Protein AF-A0A127T431-F1 (afdb_monomer_lite)

Radius of gyration: 21.96 Å; chains: 1; bounding box: 52×40×62 Å

Foldseek 3Di:
DDVVVVVVVVVVVVLVVVVVDDDPVCVVVNVVVVVVVVCVVPPPVFADWFWWWWQFPVRDIDTAIKTFQRADPNFGWIWGDDPRDIDTGQLVRTAKIWGADPVRDIWIWGDPDPRSQTWIFLDDDDPAWTKTARDSDPPDNDGDDWMWIRGPPDIDIPVVVPDDPSVVVVQVVCCVSVVHNPDPDD

pLDDT: mean 76.08, std 16.68, range [37.84, 97.88]

Structure (mmCIF, N/CA/C/O backbone):
data_AF-A0A127T431-F1
#
_entry.id   AF-A0A127T431-F1
#
loop_
_atom_site.group_PDB
_atom_site.id
_atom_site.type_symbol
_atom_site.label_atom_id
_atom_site.label_alt_id
_atom_site.label_comp_id
_atom_site.label_asym_id
_atom_site.label_entity_id
_atom_site.label_seq_id
_atom_site.pdbx_PDB_ins_code
_atom_site.Cartn_x
_atom_site.Cartn_y
_atom_site.Cartn_z
_atom_site.occupancy
_atom_site.B_iso_or_equiv
_atom_site.auth_seq_id
_atom_site.auth_comp_id
_atom_site.auth_asym_id
_atom_site.auth_atom_id
_atom_site.pdbx_PDB_model_num
ATOM 1 N N . MET A 1 1 ? 31.640 25.480 -26.692 1.00 51.97 1 MET A N 1
ATOM 2 C CA . MET A 1 1 ? 30.586 24.528 -27.113 1.00 51.97 1 MET A CA 1
ATOM 3 C C . MET A 1 1 ? 30.356 23.553 -25.96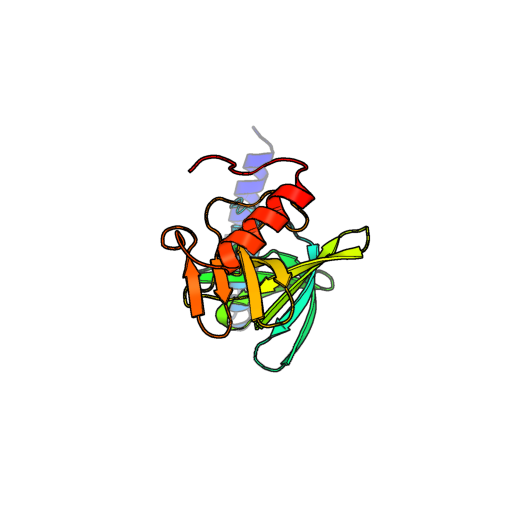9 1.00 51.97 1 MET A C 1
ATOM 5 O O . MET A 1 1 ? 31.325 23.028 -25.442 1.00 51.97 1 MET A O 1
ATOM 9 N N . ASN A 1 2 ? 29.125 23.424 -25.482 1.00 55.62 2 ASN A N 1
ATOM 10 C CA . ASN A 1 2 ? 28.842 22.792 -24.192 1.00 55.62 2 ASN A CA 1
ATOM 11 C C . ASN A 1 2 ? 28.824 21.253 -24.344 1.00 55.62 2 ASN A C 1
ATOM 13 O O . ASN A 1 2 ? 28.014 20.718 -25.100 1.00 55.62 2 ASN A O 1
ATOM 17 N N . LEU A 1 3 ? 29.752 20.558 -23.672 1.00 54.69 3 LEU A N 1
ATOM 18 C CA . LEU A 1 3 ? 30.087 19.134 -23.874 1.00 54.69 3 LEU A CA 1
ATOM 19 C C . LEU A 1 3 ? 28.869 18.197 -23.752 1.00 54.69 3 LEU A C 1
ATOM 21 O O . LEU A 1 3 ? 28.772 17.196 -24.458 1.00 54.69 3 LEU A O 1
ATOM 25 N N . LYS A 1 4 ? 27.884 18.582 -22.930 1.00 50.66 4 LYS A N 1
ATOM 26 C CA . LYS A 1 4 ? 26.610 17.863 -22.760 1.00 50.66 4 LYS A CA 1
ATOM 27 C C . LYS A 1 4 ? 25.765 17.818 -24.036 1.00 50.66 4 LYS A C 1
ATOM 29 O O . LYS A 1 4 ? 25.123 16.812 -24.317 1.00 50.66 4 LYS A O 1
ATOM 34 N N . TYR A 1 5 ? 25.779 18.891 -24.824 1.00 57.47 5 TYR A N 1
ATOM 35 C CA . TYR A 1 5 ? 25.044 18.940 -26.088 1.00 57.47 5 TYR A CA 1
ATOM 36 C C . TYR A 1 5 ? 25.742 18.100 -27.153 1.00 57.47 5 TYR A C 1
ATOM 38 O O . TYR A 1 5 ? 25.070 17.418 -27.918 1.00 57.47 5 TYR A O 1
ATOM 46 N N . LEU A 1 6 ? 27.079 18.075 -27.148 1.00 62.69 6 LEU A N 1
ATOM 47 C CA . LEU A 1 6 ? 27.862 17.243 -28.061 1.00 62.69 6 LEU A CA 1
ATOM 48 C C . LEU A 1 6 ? 27.553 15.752 -27.870 1.00 62.69 6 LEU A C 1
ATOM 50 O O . LEU A 1 6 ? 27.327 15.038 -28.842 1.00 62.69 6 LEU A O 1
ATOM 54 N N . PHE A 1 7 ? 27.468 15.310 -26.612 1.00 66.50 7 PHE A N 1
ATOM 55 C CA . PHE A 1 7 ? 27.129 13.928 -26.272 1.00 66.50 7 PHE A CA 1
ATOM 56 C C . PHE A 1 7 ? 25.693 13.562 -26.680 1.00 66.50 7 PHE A C 1
ATOM 58 O O . PHE A 1 7 ? 25.462 12.475 -27.201 1.00 66.50 7 PHE A O 1
ATOM 65 N N . LYS A 1 8 ? 24.740 14.494 -26.523 1.00 59.81 8 LYS A N 1
ATOM 66 C CA . LYS A 1 8 ? 23.332 14.303 -26.911 1.00 59.81 8 LYS A CA 1
ATOM 67 C C . LYS A 1 8 ? 23.151 14.113 -28.420 1.00 59.81 8 LYS A C 1
ATOM 69 O O . LYS A 1 8 ? 22.345 13.291 -28.841 1.00 59.81 8 LYS A O 1
ATOM 74 N N . TYR A 1 9 ? 23.885 14.866 -29.240 1.00 68.44 9 TYR A N 1
ATOM 75 C CA . TYR A 1 9 ? 23.818 14.703 -30.696 1.00 68.44 9 TYR A CA 1
ATOM 76 C C . TYR A 1 9 ? 24.603 13.480 -31.175 1.00 68.44 9 TYR A C 1
ATOM 78 O O . TYR A 1 9 ? 24.189 12.832 -32.132 1.00 68.44 9 TYR A O 1
ATOM 86 N N . PHE A 1 10 ? 25.687 13.123 -30.482 1.00 73.12 10 PHE A N 1
ATOM 87 C CA . PHE A 1 10 ? 26.449 11.911 -30.766 1.00 73.12 10 PHE A CA 1
ATOM 88 C C . PHE A 1 10 ? 25.639 10.637 -30.482 1.00 73.12 10 PHE A C 1
ATOM 90 O O . PHE A 1 10 ? 25.613 9.736 -31.318 1.00 73.12 10 PHE A O 1
ATOM 97 N N . SER A 1 11 ? 24.915 10.579 -29.358 1.00 66.31 11 SER A N 1
ATOM 98 C CA . SER A 1 11 ? 24.060 9.430 -29.035 1.00 66.31 11 SER A CA 1
ATOM 99 C C . SER A 1 11 ? 22.891 9.282 -30.011 1.00 66.31 11 SER A C 1
ATOM 101 O O . SER A 1 11 ? 22.583 8.166 -30.419 1.00 66.31 11 SER A O 1
ATOM 103 N N . LEU A 1 12 ? 22.295 10.398 -30.449 1.00 69.44 12 LEU A N 1
ATOM 104 C CA . LEU A 1 12 ? 21.230 10.405 -31.455 1.00 69.44 12 LEU A CA 1
ATOM 105 C C . LEU A 1 12 ? 21.729 9.936 -32.834 1.00 69.44 12 LEU A C 1
ATOM 107 O O . LEU A 1 12 ? 21.032 9.212 -33.536 1.00 69.44 12 LEU A O 1
ATOM 111 N N . LEU A 1 13 ? 22.943 10.328 -33.230 1.00 71.81 13 LEU A N 1
ATOM 112 C CA . LEU A 1 13 ? 23.536 9.883 -34.492 1.00 71.81 13 LEU A CA 1
ATOM 113 C C . LEU A 1 13 ? 23.843 8.376 -34.458 1.00 71.81 13 LEU A C 1
ATOM 115 O O . LEU A 1 13 ? 23.594 7.667 -35.432 1.00 71.81 13 LEU A O 1
ATOM 119 N N . LEU A 1 14 ? 24.336 7.877 -33.320 1.00 71.44 14 LEU A N 1
ATOM 120 C CA . LEU A 1 14 ? 24.672 6.466 -33.138 1.00 71.44 14 LEU A CA 1
ATOM 121 C C . LEU A 1 14 ? 23.426 5.563 -33.175 1.00 71.44 14 LEU A C 1
ATOM 123 O O . LEU A 1 14 ? 23.467 4.499 -33.790 1.00 71.44 14 LEU A O 1
ATOM 127 N N . THR A 1 15 ? 22.301 5.993 -32.589 1.00 62.66 15 THR A N 1
ATOM 128 C CA . THR A 1 15 ? 21.037 5.233 -32.629 1.00 62.66 15 THR A CA 1
ATOM 129 C C . THR A 1 15 ? 20.435 5.169 -34.029 1.00 62.66 15 THR A C 1
ATOM 131 O O . THR A 1 15 ? 19.934 4.118 -34.429 1.00 62.66 15 THR A O 1
ATOM 134 N N . ILE A 1 16 ? 20.546 6.247 -34.812 1.00 65.81 16 ILE A N 1
ATOM 135 C CA . ILE A 1 16 ? 20.119 6.260 -36.218 1.00 65.81 16 ILE A CA 1
ATOM 136 C C . ILE A 1 16 ? 20.949 5.256 -37.030 1.00 65.81 16 ILE A C 1
ATOM 138 O O . ILE A 1 16 ? 20.378 4.447 -37.757 1.00 65.81 16 ILE A O 1
ATOM 142 N N . ILE A 1 17 ? 22.274 5.239 -36.860 1.00 65.06 17 ILE A N 1
ATOM 143 C CA . ILE A 1 17 ? 23.164 4.312 -37.580 1.00 65.06 17 ILE A CA 1
ATOM 144 C C . ILE A 1 17 ? 22.869 2.850 -37.209 1.00 65.06 17 ILE A C 1
ATOM 146 O O . ILE A 1 17 ? 22.808 1.992 -38.090 1.00 65.06 17 ILE A O 1
ATOM 150 N N . LEU A 1 18 ? 22.630 2.561 -35.926 1.00 56.03 18 LEU A N 1
ATOM 151 C CA . LEU A 1 18 ? 22.293 1.212 -35.458 1.00 56.03 18 LEU A CA 1
ATOM 152 C C . LEU A 1 18 ? 20.931 0.731 -35.984 1.00 56.03 18 LEU A C 1
ATOM 154 O O . LEU A 1 18 ? 20.776 -0.448 -36.292 1.00 56.03 18 LEU A O 1
ATOM 158 N N . SER A 1 19 ? 19.961 1.634 -36.158 1.00 56.69 19 SER A N 1
ATOM 159 C CA . SER A 1 19 ? 18.610 1.285 -36.620 1.00 56.69 19 SER A CA 1
ATOM 160 C C . SER A 1 19 ? 18.533 0.825 -38.085 1.00 56.69 19 SER A C 1
ATOM 162 O O . SER A 1 19 ? 17.590 0.130 -38.459 1.00 56.69 19 SER A O 1
ATOM 164 N N . ILE A 1 20 ? 19.531 1.169 -38.908 1.00 56.75 20 ILE A N 1
ATOM 165 C CA . ILE A 1 20 ? 19.535 0.889 -40.354 1.00 56.75 20 ILE A CA 1
ATOM 166 C C . ILE A 1 20 ? 19.967 -0.564 -40.662 1.00 56.75 20 ILE A C 1
ATOM 168 O O . ILE A 1 20 ? 19.711 -1.050 -41.759 1.00 56.75 20 ILE A O 1
ATOM 172 N N . ASN A 1 21 ? 20.553 -1.298 -39.704 1.00 53.81 21 ASN A N 1
ATOM 173 C CA . ASN A 1 21 ? 21.241 -2.576 -39.966 1.00 53.81 21 ASN A CA 1
ATOM 174 C C . ASN A 1 21 ? 20.688 -3.820 -39.237 1.00 53.81 21 ASN A C 1
ATOM 176 O O . ASN A 1 21 ? 21.405 -4.810 -39.093 1.00 53.81 21 ASN A O 1
ATOM 180 N N . LEU A 1 22 ? 19.439 -3.820 -38.758 1.00 46.22 22 LEU A N 1
ATOM 181 C CA . LEU A 1 22 ? 18.979 -4.868 -37.835 1.00 46.22 22 LEU A CA 1
ATOM 182 C C . LEU A 1 22 ? 17.735 -5.643 -38.310 1.00 46.22 22 LEU A C 1
ATOM 184 O O . LEU A 1 22 ? 16.671 -5.081 -38.571 1.00 46.22 22 LEU A O 1
ATOM 188 N N . ASN A 1 23 ? 17.896 -6.972 -38.372 1.00 54.09 23 ASN A N 1
ATOM 189 C CA . ASN A 1 23 ? 16.839 -7.970 -38.559 1.00 54.09 23 ASN A CA 1
ATOM 190 C C . ASN A 1 23 ? 15.778 -7.906 -37.444 1.00 54.09 23 ASN A C 1
ATOM 192 O O . ASN A 1 23 ? 16.040 -7.430 -36.342 1.00 54.09 23 ASN A O 1
ATOM 196 N N . ALA A 1 24 ? 14.586 -8.440 -37.730 1.00 48.59 24 ALA A N 1
ATOM 197 C CA . ALA A 1 24 ? 13.379 -8.322 -36.904 1.00 48.59 24 ALA A CA 1
ATOM 198 C C . ALA A 1 24 ? 13.544 -8.707 -35.418 1.00 48.59 24 ALA A C 1
ATOM 200 O O . ALA A 1 24 ? 12.911 -8.079 -34.580 1.00 48.59 24 ALA A O 1
ATOM 201 N N . GLN A 1 25 ? 14.423 -9.656 -35.079 1.00 48.41 25 GLN A N 1
ATOM 202 C CA . GLN A 1 25 ? 14.696 -10.055 -33.688 1.00 48.41 25 GLN A CA 1
ATOM 203 C C . GLN A 1 25 ? 15.363 -8.949 -32.849 1.00 48.41 25 GLN A C 1
ATOM 205 O O . GLN A 1 25 ? 15.113 -8.847 -31.658 1.00 48.41 25 GLN A O 1
ATOM 210 N N . ASN A 1 26 ? 16.145 -8.070 -33.479 1.00 51.69 26 ASN A N 1
ATOM 211 C CA . ASN A 1 26 ? 16.834 -6.965 -32.807 1.00 51.69 26 ASN A CA 1
ATOM 212 C C . ASN A 1 26 ? 15.959 -5.704 -32.679 1.00 51.69 26 ASN A C 1
ATOM 214 O O . ASN A 1 26 ? 16.391 -4.715 -32.088 1.00 51.69 26 ASN A O 1
ATOM 218 N N . LYS A 1 27 ? 14.739 -5.698 -33.242 1.00 49.69 27 LYS A N 1
ATOM 219 C CA . LYS A 1 27 ? 13.813 -4.561 -33.111 1.00 49.69 27 LYS A CA 1
ATOM 220 C C . LYS A 1 27 ? 13.202 -4.483 -31.716 1.00 49.69 27 LYS A C 1
ATOM 222 O O . LYS A 1 27 ? 13.069 -3.375 -31.208 1.00 49.69 27 LYS A O 1
ATOM 227 N N . ASP A 1 28 ? 12.889 -5.617 -31.095 1.00 47.47 28 ASP A N 1
ATOM 228 C CA . ASP A 1 28 ? 12.301 -5.650 -29.751 1.00 47.47 28 ASP A CA 1
ATOM 229 C C . ASP A 1 28 ? 13.314 -5.192 -28.690 1.00 47.47 28 ASP A C 1
ATOM 231 O O . ASP A 1 28 ? 12.985 -4.380 -27.823 1.00 47.47 28 ASP A O 1
ATOM 235 N N . ASP A 1 29 ? 14.581 -5.589 -28.837 1.00 50.66 29 ASP A N 1
ATOM 236 C CA . ASP A 1 29 ? 15.676 -5.125 -27.978 1.00 50.66 29 ASP A CA 1
ATOM 237 C C . ASP A 1 29 ? 15.967 -3.630 -28.172 1.00 50.66 29 ASP A C 1
ATOM 239 O O . ASP A 1 29 ? 16.200 -2.909 -27.202 1.00 50.66 29 ASP A O 1
ATOM 243 N N . LEU A 1 30 ? 15.877 -3.120 -29.408 1.00 50.12 30 LEU A N 1
ATOM 244 C CA . LEU A 1 30 ? 16.033 -1.692 -29.703 1.00 50.12 30 LEU A CA 1
ATOM 245 C C . LEU A 1 30 ? 14.857 -0.860 -29.163 1.00 50.12 30 LEU A C 1
ATOM 247 O O . LEU A 1 30 ? 15.054 0.263 -28.701 1.00 50.12 30 LEU A O 1
ATOM 251 N N . ILE A 1 31 ? 13.634 -1.398 -29.202 1.00 55.94 31 ILE A N 1
ATOM 252 C CA . ILE A 1 31 ? 12.440 -0.772 -28.619 1.00 55.94 31 ILE A CA 1
ATOM 253 C C . ILE A 1 31 ? 12.551 -0.746 -27.093 1.00 55.94 31 ILE A C 1
ATOM 255 O O . ILE A 1 31 ? 12.266 0.290 -26.490 1.00 55.94 31 ILE A O 1
ATOM 259 N N . ASN A 1 32 ? 13.029 -1.822 -26.467 1.00 52.56 32 ASN A N 1
ATOM 260 C CA . ASN A 1 32 ? 13.291 -1.862 -25.028 1.00 52.56 32 ASN A CA 1
ATOM 261 C C . ASN A 1 32 ? 14.400 -0.885 -24.624 1.00 52.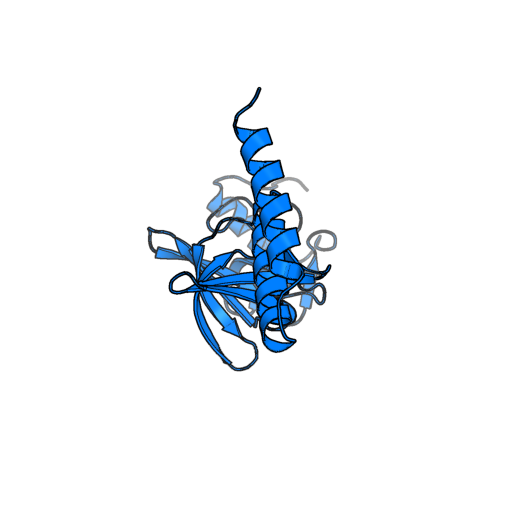56 32 ASN A C 1
ATOM 263 O O . ASN A 1 32 ? 14.208 -0.098 -23.697 1.00 52.56 32 ASN A O 1
ATOM 267 N N . LEU A 1 33 ? 15.516 -0.849 -25.356 1.00 49.09 33 LEU A N 1
ATOM 268 C CA . LEU A 1 33 ? 16.624 0.069 -25.093 1.00 49.09 33 LEU A CA 1
ATOM 269 C C . LEU A 1 33 ? 16.205 1.532 -25.282 1.00 49.09 33 LEU A C 1
ATOM 271 O O . LEU A 1 33 ? 16.500 2.370 -24.432 1.00 49.09 33 LEU A O 1
ATOM 275 N N . ASN A 1 34 ? 15.455 1.840 -26.346 1.00 50.81 34 ASN A N 1
ATOM 276 C CA . ASN A 1 34 ? 14.885 3.169 -26.546 1.00 50.81 34 ASN A CA 1
ATOM 277 C C . ASN A 1 34 ? 13.882 3.504 -25.443 1.00 50.81 34 ASN A C 1
ATOM 279 O O . ASN A 1 34 ? 13.889 4.625 -24.956 1.00 50.81 34 ASN A O 1
ATOM 283 N N . THR A 1 35 ? 13.067 2.560 -24.977 1.00 55.16 35 THR A N 1
ATOM 284 C CA . THR A 1 35 ? 12.136 2.797 -23.863 1.00 55.16 35 THR A CA 1
ATOM 285 C C . THR A 1 35 ? 12.890 3.117 -22.570 1.00 55.16 35 THR A C 1
ATOM 287 O O . THR A 1 35 ? 12.523 4.062 -21.877 1.00 55.16 35 THR A O 1
ATOM 290 N N . ILE A 1 36 ? 13.979 2.401 -22.273 1.00 56.56 36 ILE A N 1
ATOM 291 C CA . ILE A 1 36 ? 14.847 2.654 -21.112 1.00 56.56 36 ILE A CA 1
ATOM 292 C C . ILE A 1 36 ? 15.531 4.025 -21.234 1.00 56.56 36 ILE A C 1
ATOM 294 O O . ILE A 1 36 ? 15.424 4.841 -20.323 1.00 56.56 36 ILE A O 1
ATOM 298 N N . LEU A 1 37 ? 16.140 4.334 -22.384 1.00 50.34 37 LEU A N 1
ATOM 299 C CA . LEU A 1 37 ? 16.796 5.624 -22.646 1.00 50.34 37 LEU A CA 1
ATOM 300 C C . LEU A 1 37 ? 15.814 6.801 -22.603 1.00 50.34 37 LEU A C 1
ATOM 302 O O . LEU A 1 37 ? 16.132 7.855 -22.060 1.00 50.34 37 LEU A O 1
ATOM 306 N N . THR A 1 38 ? 14.604 6.634 -23.136 1.00 51.66 38 THR A N 1
ATOM 307 C CA . THR A 1 38 ? 13.578 7.688 -23.111 1.00 51.66 38 THR A CA 1
ATOM 308 C C . THR A 1 38 ? 13.004 7.872 -21.701 1.00 51.66 38 THR A C 1
ATOM 310 O O . THR A 1 38 ? 12.654 8.993 -21.340 1.00 51.66 38 THR A O 1
ATOM 313 N N . ASN A 1 39 ? 12.960 6.813 -20.882 1.00 51.44 39 ASN A N 1
ATOM 314 C CA . ASN A 1 39 ? 12.593 6.886 -19.462 1.00 51.44 39 ASN A CA 1
ATOM 315 C C . ASN A 1 39 ? 13.698 7.516 -18.590 1.00 51.44 39 ASN A C 1
ATOM 317 O O . ASN A 1 39 ? 13.373 8.132 -17.585 1.00 51.44 39 ASN A O 1
ATOM 321 N N . GLU A 1 40 ? 14.977 7.382 -18.955 1.00 49.94 40 GLU A N 1
ATOM 322 C CA . GLU A 1 40 ? 16.101 8.048 -18.269 1.00 49.94 40 GLU A CA 1
ATOM 323 C C . GLU A 1 40 ? 16.219 9.536 -18.647 1.00 49.94 40 GLU A C 1
ATOM 325 O O . GLU A 1 40 ? 16.575 10.374 -17.822 1.00 49.94 40 GLU A O 1
ATOM 330 N N . ILE A 1 41 ? 15.914 9.887 -19.903 1.00 46.38 41 ILE A N 1
ATOM 331 C CA . ILE A 1 41 ? 16.019 11.265 -20.417 1.00 46.38 41 ILE A CA 1
ATOM 332 C C . ILE A 1 41 ? 14.806 12.120 -20.013 1.00 46.38 41 ILE A C 1
ATOM 334 O O . ILE A 1 41 ? 14.941 13.329 -19.803 1.00 46.38 41 ILE A O 1
ATOM 338 N N . ASN A 1 42 ? 13.626 11.512 -19.881 1.00 42.00 42 ASN A N 1
ATOM 339 C CA . ASN A 1 42 ? 12.458 12.161 -19.301 1.00 42.00 42 ASN A CA 1
ATOM 340 C C . ASN A 1 42 ? 12.477 11.901 -17.797 1.00 42.00 42 ASN A C 1
ATOM 342 O O . ASN A 1 42 ? 12.141 10.799 -17.392 1.00 42.00 42 ASN A O 1
ATOM 346 N N . ASN A 1 43 ? 12.840 12.896 -16.982 1.00 42.56 43 ASN A N 1
ATOM 347 C CA . ASN A 1 43 ? 12.735 12.881 -15.515 1.00 42.56 43 ASN A CA 1
ATOM 348 C C . ASN A 1 43 ? 11.297 12.572 -15.023 1.00 42.56 43 ASN A C 1
ATOM 350 O O . ASN A 1 43 ? 10.629 13.425 -14.439 1.00 42.56 43 ASN A O 1
ATOM 354 N N . ASN A 1 44 ? 10.809 11.350 -15.212 1.00 46.97 44 ASN A N 1
ATOM 355 C CA . ASN A 1 44 ? 9.767 10.775 -14.392 1.00 46.97 44 ASN A CA 1
ATOM 356 C C . ASN A 1 44 ? 10.472 10.430 -13.093 1.00 46.97 44 ASN A C 1
ATOM 358 O O . ASN A 1 44 ? 11.071 9.365 -12.969 1.00 46.97 44 ASN A O 1
ATOM 362 N N . SER A 1 45 ? 10.475 11.377 -12.155 1.00 59.75 45 SER A N 1
ATOM 363 C CA . SER A 1 45 ? 10.862 11.082 -10.783 1.00 59.75 45 SER A CA 1
ATOM 364 C C . SER A 1 45 ? 9.922 9.985 -10.307 1.00 59.75 45 SER A C 1
ATOM 366 O O . SER A 1 45 ? 8.784 10.266 -9.929 1.00 59.75 45 SER A O 1
ATOM 368 N N . TYR A 1 46 ? 10.369 8.735 -10.388 1.00 69.50 46 TYR A N 1
ATOM 369 C CA . TYR A 1 46 ? 9.663 7.634 -9.766 1.00 69.50 46 TYR A CA 1
ATOM 370 C C . TYR A 1 46 ? 9.452 7.979 -8.299 1.00 69.50 46 TYR A C 1
ATOM 372 O O . TYR A 1 46 ? 10.246 8.705 -7.685 1.00 69.50 46 TYR A O 1
ATOM 380 N N . ASN A 1 47 ? 8.378 7.447 -7.730 1.00 82.94 47 ASN A N 1
ATOM 381 C CA . ASN A 1 47 ? 8.270 7.455 -6.282 1.00 82.94 47 ASN A CA 1
ATOM 382 C C . ASN A 1 47 ? 9.479 6.709 -5.695 1.00 82.94 47 ASN A C 1
ATOM 384 O O . ASN A 1 47 ? 10.055 5.833 -6.350 1.00 82.94 47 ASN A O 1
ATOM 388 N N . SER A 1 48 ? 9.880 7.065 -4.478 1.00 89.25 48 SER A N 1
ATOM 389 C CA . SER A 1 48 ? 11.027 6.437 -3.821 1.00 89.25 48 SER A CA 1
ATOM 390 C C . SER A 1 48 ? 10.888 4.912 -3.774 1.00 89.25 48 SER A C 1
ATOM 392 O O . SER A 1 48 ? 9.785 4.385 -3.610 1.00 89.25 48 SER A O 1
ATOM 394 N N . PHE A 1 49 ? 12.017 4.224 -3.925 1.00 91.31 49 PHE A N 1
ATOM 395 C CA . PHE A 1 49 ? 12.104 2.777 -3.769 1.00 91.31 49 PHE A CA 1
ATOM 396 C C . PHE A 1 49 ? 12.325 2.411 -2.305 1.00 91.31 49 PHE A C 1
ATOM 398 O O . PHE A 1 49 ? 13.035 3.114 -1.585 1.00 91.31 49 PHE A O 1
ATOM 405 N N . PHE A 1 50 ? 11.725 1.300 -1.891 1.00 93.31 50 PHE A N 1
ATOM 406 C CA . PHE A 1 50 ? 11.884 0.717 -0.565 1.00 93.31 50 PHE A CA 1
ATOM 407 C C . PHE A 1 50 ? 11.977 -0.798 -0.684 1.00 93.31 50 PHE A C 1
ATOM 409 O O . PHE A 1 50 ? 11.279 -1.389 -1.507 1.00 93.31 50 PHE A O 1
ATOM 416 N N . GLU A 1 51 ? 12.794 -1.428 0.154 1.00 95.12 51 GLU A N 1
ATOM 417 C CA . GLU A 1 51 ? 12.782 -2.884 0.296 1.00 95.12 51 GLU A CA 1
ATOM 418 C C . GLU A 1 51 ? 11.389 -3.367 0.703 1.00 95.12 51 GLU A C 1
ATOM 420 O O . GLU A 1 51 ? 10.687 -2.702 1.468 1.00 95.12 51 GLU A O 1
ATOM 425 N N . GLY A 1 52 ? 10.953 -4.515 0.194 1.00 96.38 52 GLY A N 1
ATOM 426 C CA . GLY A 1 52 ? 9.594 -4.960 0.452 1.00 96.38 52 GLY A CA 1
ATOM 427 C C . GLY A 1 52 ? 9.184 -6.267 -0.203 1.00 96.38 52 GLY A C 1
ATOM 428 O O . GLY A 1 52 ? 9.972 -6.978 -0.830 1.00 96.38 52 GLY A O 1
ATOM 429 N N . THR A 1 53 ? 7.897 -6.576 -0.050 1.00 97.44 53 THR A N 1
ATOM 430 C CA . THR A 1 53 ? 7.236 -7.697 -0.719 1.00 97.44 53 THR A CA 1
ATOM 431 C C . THR A 1 53 ? 5.975 -7.260 -1.458 1.00 97.44 53 THR A C 1
ATOM 433 O O . THR A 1 53 ? 5.198 -6.437 -0.972 1.00 97.44 53 THR A O 1
ATOM 436 N N . ILE A 1 54 ? 5.730 -7.853 -2.627 1.00 97.88 54 ILE A N 1
ATOM 437 C CA . ILE A 1 54 ? 4.473 -7.747 -3.378 1.00 97.88 54 ILE A CA 1
ATOM 438 C C . ILE A 1 54 ? 3.791 -9.110 -3.341 1.00 97.88 54 ILE A C 1
ATOM 440 O O . ILE A 1 54 ? 4.312 -10.085 -3.869 1.00 97.88 54 ILE A O 1
ATOM 444 N N . THR A 1 55 ? 2.599 -9.179 -2.752 1.00 97.81 55 THR A N 1
ATOM 445 C CA . THR A 1 55 ? 1.699 -10.330 -2.884 1.00 97.81 55 THR A CA 1
ATOM 446 C C . THR A 1 55 ? 0.767 -10.089 -4.066 1.00 97.81 55 THR A C 1
ATOM 448 O O . THR A 1 55 ? -0.063 -9.176 -4.036 1.00 97.81 55 THR A O 1
ATOM 451 N N . LEU A 1 56 ? 0.875 -10.908 -5.105 1.00 96.69 56 LEU A N 1
ATOM 452 C CA . LEU A 1 56 ? 0.003 -10.868 -6.276 1.00 96.69 56 LEU A CA 1
ATOM 453 C C . LEU A 1 56 ? -1.342 -11.551 -5.990 1.00 96.69 56 LEU A C 1
ATOM 455 O O . LEU A 1 56 ? -1.463 -12.400 -5.105 1.00 96.69 56 LEU A O 1
ATOM 459 N N . LYS A 1 57 ? -2.382 -11.202 -6.757 1.00 94.94 57 LYS A N 1
ATOM 460 C CA . LYS A 1 57 ? -3.725 -11.802 -6.613 1.00 94.94 57 LYS A CA 1
ATOM 461 C C . LYS A 1 57 ? -3.753 -13.309 -6.887 1.00 94.94 57 LYS A C 1
ATOM 463 O O . LYS A 1 57 ? -4.616 -13.994 -6.351 1.00 94.94 57 LYS A O 1
ATOM 468 N N . ASN A 1 58 ? -2.800 -13.822 -7.664 1.00 94.50 58 ASN A N 1
ATOM 469 C CA . ASN A 1 58 ? -2.629 -15.257 -7.908 1.00 94.50 58 ASN A CA 1
ATOM 470 C C . ASN A 1 58 ? -1.896 -15.999 -6.767 1.00 94.50 58 ASN A C 1
ATOM 472 O O . ASN A 1 58 ? -1.696 -17.202 -6.872 1.00 94.50 58 ASN A O 1
ATOM 476 N N . GLY A 1 59 ? -1.488 -15.302 -5.700 1.00 95.31 59 GLY A N 1
ATO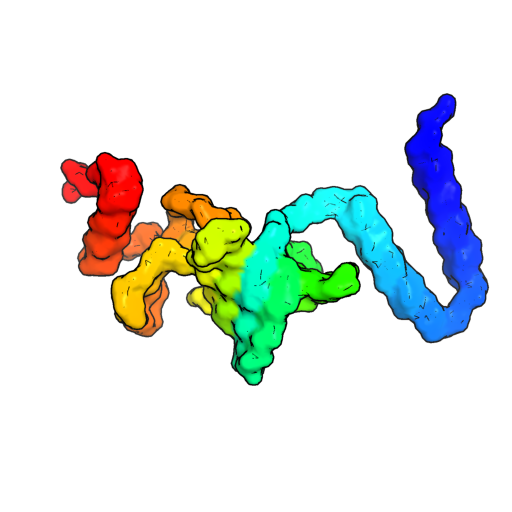M 477 C CA . GLY A 1 59 ? -0.792 -15.880 -4.548 1.00 95.31 59 GLY A CA 1
ATOM 478 C C . GLY A 1 59 ? 0.736 -15.819 -4.613 1.00 95.31 59 GLY A C 1
ATOM 479 O O . GLY A 1 59 ? 1.375 -16.046 -3.590 1.00 95.31 59 GLY A O 1
ATOM 480 N N . ASN A 1 60 ? 1.330 -15.460 -5.756 1.00 97.12 60 ASN A N 1
ATOM 481 C CA . ASN A 1 60 ? 2.782 -15.318 -5.870 1.00 97.12 60 ASN A CA 1
ATOM 482 C C . ASN A 1 60 ? 3.291 -14.157 -5.008 1.00 97.12 60 ASN A C 1
ATOM 484 O O . ASN A 1 60 ? 2.643 -13.111 -4.910 1.00 97.12 60 ASN A O 1
ATOM 488 N N . ILE A 1 61 ? 4.480 -14.329 -4.431 1.00 97.50 61 ILE A N 1
ATOM 489 C CA . ILE A 1 61 ? 5.149 -13.313 -3.619 1.00 97.50 61 ILE A CA 1
ATOM 490 C C . ILE A 1 61 ? 6.465 -12.942 -4.297 1.00 97.50 61 ILE A C 1
ATOM 492 O O . ILE A 1 61 ? 7.271 -13.817 -4.606 1.00 97.50 61 ILE A O 1
ATOM 496 N N . LEU A 1 62 ? 6.663 -11.648 -4.530 1.00 96.88 62 LEU A N 1
ATOM 497 C CA . LEU A 1 62 ? 7.903 -11.074 -5.047 1.00 96.88 62 LEU A CA 1
ATOM 498 C C . LEU A 1 62 ? 8.586 -10.293 -3.924 1.00 96.88 62 LEU A C 1
ATOM 500 O O . LEU A 1 62 ? 7.898 -9.584 -3.192 1.00 96.88 62 LEU A O 1
ATOM 504 N N . THR A 1 63 ? 9.909 -10.393 -3.813 1.00 96.75 63 THR A N 1
ATOM 505 C CA . THR A 1 63 ? 10.708 -9.723 -2.771 1.00 96.75 63 THR A CA 1
ATOM 506 C C . THR A 1 63 ? 11.822 -8.910 -3.420 1.00 96.75 63 THR A C 1
ATOM 508 O O . THR A 1 63 ? 12.512 -9.431 -4.299 1.00 96.75 63 THR A O 1
ATOM 511 N N . GLY A 1 64 ? 11.982 -7.645 -3.030 1.00 95.50 64 GLY A N 1
ATOM 512 C CA . GLY A 1 64 ? 12.997 -6.736 -3.576 1.00 95.50 64 GLY A CA 1
ATOM 513 C C . GLY A 1 64 ? 12.638 -5.263 -3.382 1.00 95.50 64 GLY A C 1
ATOM 514 O O . GLY A 1 64 ? 11.763 -4.933 -2.580 1.00 95.50 64 GLY A O 1
ATOM 515 N N . GLU A 1 65 ? 13.271 -4.385 -4.159 1.00 95.44 65 GLU A N 1
ATOM 516 C CA . GLU A 1 65 ? 13.030 -2.942 -4.114 1.00 95.44 65 GLU A CA 1
ATOM 517 C C . GLU A 1 65 ? 11.733 -2.588 -4.859 1.00 95.44 65 GLU A C 1
ATOM 519 O O . GLU A 1 65 ? 11.520 -2.983 -6.007 1.00 95.44 65 GLU A O 1
ATOM 524 N N . ILE A 1 66 ? 10.850 -1.824 -4.219 1.00 95.81 66 ILE A N 1
ATOM 525 C CA . ILE A 1 66 ? 9.511 -1.517 -4.721 1.00 95.81 66 ILE A CA 1
ATOM 526 C C . ILE A 1 66 ? 9.267 -0.011 -4.683 1.00 95.81 66 ILE A C 1
ATOM 528 O O . ILE A 1 66 ? 9.471 0.644 -3.663 1.00 95.81 66 ILE A O 1
ATOM 532 N N . SER A 1 67 ? 8.741 0.521 -5.782 1.00 93.62 67 SER A N 1
ATOM 533 C CA . SER A 1 67 ? 8.179 1.867 -5.876 1.00 93.62 67 SER A CA 1
ATOM 534 C C . SER A 1 67 ? 6.708 1.771 -6.280 1.00 93.62 67 SER A C 1
ATOM 536 O O . SER A 1 67 ? 6.371 1.119 -7.267 1.00 93.62 67 SER A O 1
ATOM 538 N N . LEU A 1 68 ? 5.804 2.385 -5.516 1.00 93.75 68 LEU A N 1
ATOM 539 C CA . LEU A 1 68 ? 4.353 2.233 -5.695 1.00 93.75 68 LEU A CA 1
ATOM 540 C C . LEU A 1 68 ? 3.719 3.415 -6.433 1.00 93.75 68 LEU A C 1
ATOM 542 O O . LEU A 1 68 ? 4.252 4.520 -6.420 1.00 93.75 68 LEU A O 1
ATOM 546 N N . ASN A 1 69 ? 2.529 3.196 -7.002 1.00 90.38 69 ASN A N 1
ATOM 547 C CA . ASN A 1 69 ? 1.659 4.233 -7.580 1.00 90.38 69 ASN A CA 1
ATOM 548 C C . ASN A 1 69 ? 2.326 5.102 -8.661 1.00 90.38 69 ASN A C 1
ATOM 550 O O . ASN A 1 69 ? 2.068 6.303 -8.757 1.00 90.38 69 ASN A O 1
ATOM 554 N N . ASN A 1 70 ? 3.171 4.496 -9.490 1.00 90.00 70 ASN A N 1
ATOM 555 C CA . ASN A 1 70 ? 3.738 5.140 -10.668 1.00 90.00 70 ASN A CA 1
ATOM 556 C C . ASN A 1 70 ? 2.745 5.056 -11.830 1.00 90.00 70 ASN A C 1
ATOM 558 O O . ASN A 1 70 ? 2.100 4.025 -12.026 1.00 90.00 70 ASN A O 1
ATOM 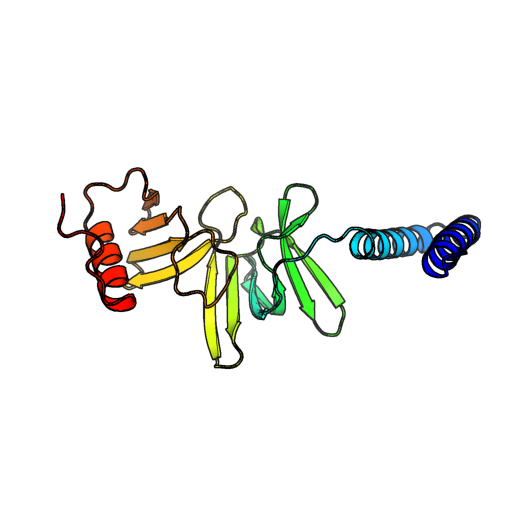562 N N . ILE A 1 71 ? 2.640 6.120 -12.624 1.00 84.62 71 ILE A N 1
ATOM 563 C CA . ILE A 1 71 ? 1.768 6.134 -13.802 1.00 84.62 71 ILE A CA 1
ATOM 564 C C . ILE A 1 71 ? 2.554 5.601 -15.000 1.00 84.62 71 ILE A C 1
ATOM 566 O O . ILE A 1 71 ? 3.574 6.172 -15.389 1.00 84.62 71 ILE A O 1
ATOM 570 N N . LYS A 1 72 ? 2.061 4.524 -15.615 1.00 79.38 72 LYS A N 1
ATOM 571 C CA . LYS A 1 72 ? 2.582 3.972 -16.869 1.00 79.38 72 LYS A CA 1
ATOM 572 C C . LYS A 1 72 ? 1.412 3.704 -17.805 1.00 79.38 72 LYS A C 1
ATOM 574 O O . LYS A 1 72 ? 0.468 3.031 -17.424 1.00 79.38 72 LYS A O 1
ATOM 579 N N . ASN A 1 73 ? 1.466 4.234 -19.029 1.00 76.75 73 ASN A N 1
ATOM 580 C CA . ASN A 1 73 ? 0.409 4.061 -20.037 1.00 76.75 73 ASN A CA 1
ATOM 581 C C . ASN A 1 73 ? -1.005 4.395 -19.513 1.00 76.75 73 ASN A C 1
ATOM 583 O O . ASN A 1 73 ? -1.951 3.684 -19.816 1.00 76.75 73 ASN A O 1
ATOM 587 N N . GLN A 1 74 ? -1.135 5.477 -18.735 1.00 78.31 74 GLN A N 1
ATOM 588 C CA . GLN A 1 74 ? -2.392 5.916 -18.099 1.00 78.31 74 GLN A CA 1
ATOM 589 C C . GLN A 1 74 ? -2.926 4.996 -16.982 1.00 78.31 74 GLN A C 1
ATOM 591 O O . GLN A 1 74 ? -3.980 5.285 -16.424 1.00 78.31 74 GLN A O 1
ATOM 596 N N . GLU A 1 75 ? -2.182 3.962 -16.587 1.00 85.19 75 GLU A N 1
ATOM 597 C CA . GLU A 1 75 ? -2.533 3.058 -15.489 1.00 85.19 75 GLU A CA 1
ATOM 598 C C . GLU A 1 75 ? -1.566 3.207 -14.306 1.00 85.19 75 GLU A C 1
ATOM 600 O O . GLU A 1 75 ? -0.384 3.533 -14.469 1.00 85.19 75 GLU A O 1
ATOM 605 N N . TYR A 1 76 ? -2.063 2.951 -13.093 1.00 91.81 76 TYR A N 1
ATOM 606 C CA . TYR A 1 76 ? -1.226 2.897 -11.898 1.00 91.81 76 TYR A CA 1
ATOM 607 C C . TYR A 1 76 ? -0.500 1.550 -11.796 1.00 91.81 76 TYR A C 1
ATOM 609 O O . TYR A 1 76 ? -1.078 0.473 -11.960 1.00 91.81 76 TYR A O 1
ATOM 617 N N . SER A 1 77 ? 0.790 1.618 -11.484 1.00 93.38 77 SER A N 1
ATOM 618 C CA . SER A 1 77 ? 1.683 0.466 -11.422 1.00 93.38 77 SER A CA 1
ATOM 619 C C . SER A 1 77 ? 2.693 0.576 -10.282 1.00 93.38 77 SER A C 1
ATOM 621 O O . SER A 1 77 ? 3.122 1.669 -9.894 1.00 93.38 77 SER A O 1
ATOM 623 N N . ALA A 1 78 ? 3.103 -0.579 -9.772 1.00 94.50 78 ALA A N 1
ATOM 624 C CA . ALA A 1 78 ? 4.314 -0.714 -8.990 1.00 94.50 78 ALA A CA 1
ATOM 625 C C . ALA A 1 78 ? 5.499 -0.953 -9.930 1.00 94.50 78 ALA A C 1
ATOM 627 O O . ALA A 1 78 ? 5.373 -1.635 -10.947 1.00 94.50 78 ALA A O 1
ATOM 628 N N . ILE A 1 79 ? 6.657 -0.419 -9.568 1.00 94.56 79 ILE A N 1
ATOM 629 C CA . ILE A 1 79 ? 7.938 -0.789 -10.156 1.00 94.56 79 ILE A CA 1
ATOM 630 C C . ILE A 1 79 ? 8.617 -1.704 -9.150 1.00 94.56 79 ILE A C 1
ATOM 632 O O . ILE A 1 79 ? 8.858 -1.301 -8.015 1.00 94.56 79 ILE A O 1
ATOM 636 N N . TYR A 1 80 ? 8.880 -2.932 -9.568 1.00 95.44 80 TYR A N 1
ATOM 637 C CA . TYR A 1 80 ? 9.602 -3.941 -8.809 1.00 95.44 80 TYR A CA 1
ATOM 638 C C . TYR A 1 80 ? 11.011 -4.073 -9.372 1.00 95.44 80 TYR A C 1
ATOM 640 O O . TYR A 1 80 ? 11.161 -4.159 -10.589 1.00 95.44 80 TYR A O 1
ATOM 648 N N . LYS A 1 81 ? 12.028 -4.097 -8.514 1.00 94.00 81 LYS A N 1
ATOM 649 C CA . LYS A 1 81 ? 13.427 -4.242 -8.908 1.00 94.00 81 LYS A CA 1
ATOM 650 C C . LYS A 1 81 ? 14.110 -5.341 -8.096 1.00 94.00 81 LYS A C 1
ATOM 652 O O . LYS A 1 81 ? 14.024 -5.374 -6.869 1.00 94.00 81 LYS A O 1
ATOM 657 N N . GLN A 1 82 ? 14.800 -6.237 -8.797 1.00 92.81 82 GLN A N 1
ATOM 658 C CA . GLN A 1 82 ? 15.566 -7.337 -8.215 1.00 92.81 82 GLN A CA 1
ATOM 659 C C . GLN A 1 82 ? 16.792 -7.619 -9.086 1.00 92.81 82 GLN A C 1
ATOM 661 O O . GLN A 1 82 ? 16.679 -7.729 -10.300 1.00 92.81 82 GLN A O 1
ATOM 666 N N . ASN A 1 83 ? 17.973 -7.738 -8.470 1.00 87.38 83 ASN A N 1
ATOM 667 C CA . ASN A 1 83 ? 19.234 -8.063 -9.157 1.00 87.38 83 ASN A CA 1
ATOM 668 C C . ASN A 1 83 ? 19.605 -7.123 -10.325 1.00 87.38 83 ASN A C 1
ATOM 670 O O . ASN A 1 83 ? 20.313 -7.522 -11.242 1.00 87.38 83 ASN A O 1
ATOM 674 N N . GLY A 1 84 ? 19.150 -5.868 -10.283 1.00 80.31 84 GLY A N 1
ATOM 675 C CA . GLY A 1 84 ? 19.399 -4.878 -11.337 1.00 80.31 84 GLY A CA 1
ATOM 676 C C . GLY A 1 84 ? 18.341 -4.848 -12.442 1.00 80.31 84 GLY A C 1
ATOM 677 O O . GLY A 1 84 ? 18.243 -3.837 -13.134 1.00 80.31 84 GLY A O 1
ATOM 678 N N . ASP A 1 85 ? 17.495 -5.874 -12.539 1.00 85.94 85 ASP A N 1
ATOM 679 C CA . ASP A 1 85 ? 16.342 -5.885 -13.434 1.00 85.94 85 ASP A CA 1
ATOM 680 C C . ASP A 1 85 ? 15.145 -5.201 -12.781 1.00 85.94 85 ASP A C 1
ATOM 682 O O . ASP A 1 85 ? 14.956 -5.254 -11.563 1.00 85.94 85 ASP A O 1
ATOM 686 N N . TRP A 1 86 ? 14.319 -4.557 -13.601 1.00 90.25 86 TRP A N 1
ATOM 687 C CA . TRP A 1 86 ? 13.136 -3.831 -13.158 1.00 90.25 86 TRP A CA 1
ATOM 688 C C . TRP A 1 86 ? 11.921 -4.190 -14.007 1.00 90.25 86 TRP A C 1
ATOM 690 O O . TRP A 1 86 ? 12.004 -4.370 -15.222 1.00 90.25 86 TRP A O 1
ATOM 700 N N . GLN A 1 87 ? 10.773 -4.293 -13.349 1.00 92.38 87 GLN A N 1
ATOM 701 C CA . GLN A 1 87 ? 9.515 -4.714 -13.937 1.00 92.38 87 GLN A CA 1
ATOM 702 C C . GLN A 1 87 ? 8.385 -3.798 -13.472 1.00 92.38 87 GLN A C 1
ATOM 704 O O . GLN A 1 87 ? 8.224 -3.533 -12.282 1.00 92.38 87 GLN A O 1
ATOM 709 N N . TYR A 1 88 ? 7.541 -3.382 -14.414 1.00 93.44 88 TYR A N 1
ATOM 710 C CA . TYR A 1 88 ? 6.266 -2.747 -14.097 1.00 93.44 88 TYR A CA 1
ATOM 711 C C . TYR A 1 88 ? 5.203 -3.808 -13.818 1.00 93.44 88 TYR A C 1
ATOM 713 O O . TYR A 1 88 ? 4.979 -4.718 -14.621 1.00 93.44 88 TYR A O 1
ATOM 721 N N . ILE A 1 89 ? 4.516 -3.666 -12.691 1.00 94.12 89 ILE A N 1
ATOM 722 C CA . ILE A 1 89 ? 3.426 -4.541 -12.273 1.00 94.12 89 ILE A CA 1
ATOM 723 C C . ILE A 1 89 ? 2.174 -3.675 -12.123 1.00 94.12 89 ILE A C 1
ATOM 725 O O . ILE A 1 89 ? 2.126 -2.837 -11.221 1.00 94.12 89 ILE A O 1
ATOM 729 N N . PRO A 1 90 ? 1.154 -3.852 -12.980 1.00 93.88 90 PRO A N 1
ATOM 730 C CA . PRO A 1 90 ? -0.104 -3.130 -12.841 1.00 93.88 90 PRO A CA 1
ATOM 731 C C . PRO A 1 90 ? -0.729 -3.361 -11.466 1.00 93.88 90 PRO A C 1
ATOM 733 O O . PRO A 1 90 ? -0.824 -4.504 -11.003 1.00 93.88 90 PRO A O 1
ATOM 736 N N . ASN A 1 91 ? -1.190 -2.288 -10.827 1.00 94.75 91 ASN A N 1
ATOM 737 C CA . ASN A 1 91 ? -1.702 -2.356 -9.462 1.00 94.75 91 ASN A CA 1
ATOM 738 C C . ASN A 1 91 ? -2.926 -3.276 -9.338 1.00 94.75 91 ASN A C 1
ATOM 740 O O . ASN A 1 91 ? -3.060 -3.968 -8.331 1.00 94.75 91 ASN A O 1
ATOM 744 N N . HIS A 1 92 ? -3.771 -3.397 -10.370 1.00 92.50 92 HIS A N 1
ATOM 745 C CA . HIS A 1 92 ? -4.899 -4.337 -10.358 1.00 92.50 92 HIS A CA 1
ATOM 746 C C . HIS A 1 92 ? -4.482 -5.814 -10.242 1.00 92.50 92 HIS A C 1
ATOM 748 O O . HIS A 1 92 ? -5.324 -6.651 -9.906 1.00 92.50 92 HIS A O 1
ATOM 754 N N . LYS A 1 93 ? -3.215 -6.170 -10.504 1.00 94.50 93 LYS A N 1
ATOM 755 C CA . LYS A 1 93 ? -2.676 -7.532 -10.306 1.00 94.50 93 LYS A CA 1
ATOM 756 C C . LYS A 1 93 ? -2.141 -7.757 -8.891 1.00 94.50 93 LYS A C 1
ATOM 758 O O . LYS A 1 93 ? -1.922 -8.904 -8.493 1.00 94.50 93 LYS A O 1
ATOM 763 N N . ILE A 1 94 ? -1.942 -6.685 -8.130 1.00 95.69 94 ILE A N 1
ATOM 764 C CA . ILE A 1 94 ? -1.385 -6.710 -6.781 1.00 95.69 94 ILE A CA 1
ATOM 765 C C . ILE A 1 94 ? -2.529 -6.867 -5.778 1.00 95.69 94 ILE A C 1
ATOM 767 O O . ILE A 1 94 ? -3.558 -6.202 -5.857 1.00 95.69 94 ILE A O 1
ATOM 771 N N . LYS A 1 95 ? -2.368 -7.792 -4.829 1.00 94.38 95 LYS A N 1
ATOM 772 C CA . LYS A 1 95 ? -3.278 -7.948 -3.688 1.00 94.38 95 LYS A CA 1
ATOM 773 C C . LYS A 1 95 ? -2.850 -7.050 -2.530 1.00 94.38 95 LYS A C 1
ATOM 775 O O . LYS A 1 95 ? -3.692 -6.430 -1.888 1.00 94.38 95 LYS A O 1
ATOM 780 N N . LYS A 1 96 ? -1.548 -7.027 -2.245 1.00 96.25 96 LYS A N 1
ATOM 781 C CA . LYS A 1 96 ? -0.941 -6.280 -1.141 1.00 96.25 96 LYS A CA 1
ATOM 782 C C . LYS A 1 96 ? 0.525 -5.998 -1.454 1.00 96.25 96 LYS A C 1
ATOM 784 O O . LYS A 1 96 ? 1.193 -6.869 -2.007 1.00 96.25 96 LYS A O 1
ATOM 789 N N . ALA A 1 97 ? 1.028 -4.842 -1.039 1.00 97.31 97 ALA A N 1
ATOM 790 C CA . ALA A 1 97 ? 2.461 -4.576 -0.955 1.00 97.31 97 ALA A CA 1
ATOM 791 C C . ALA A 1 97 ? 2.839 -4.220 0.489 1.00 97.31 97 ALA A C 1
ATOM 793 O O . ALA A 1 97 ? 2.121 -3.465 1.141 1.00 97.31 97 ALA A O 1
ATOM 794 N N . SER A 1 98 ? 3.942 -4.770 0.985 1.00 97.12 98 SER A N 1
ATOM 795 C CA . SER A 1 98 ? 4.541 -4.421 2.276 1.00 97.12 98 SER A CA 1
ATOM 796 C C . SER A 1 98 ? 5.903 -3.793 2.012 1.00 97.12 98 SER A C 1
ATOM 798 O O . SER A 1 98 ? 6.742 -4.432 1.384 1.00 97.12 98 SER A O 1
ATOM 800 N N . LEU A 1 99 ? 6.118 -2.562 2.473 1.00 96.19 99 LEU A N 1
ATOM 801 C CA . LEU A 1 99 ? 7.396 -1.855 2.374 1.00 96.19 99 LEU A CA 1
ATOM 802 C C . LEU A 1 99 ? 8.067 -1.807 3.747 1.00 96.19 99 LEU A C 1
ATOM 804 O O . LEU A 1 99 ? 7.392 -1.560 4.751 1.00 96.19 99 LEU A O 1
ATOM 808 N N . TYR A 1 100 ? 9.379 -2.008 3.778 1.00 94.25 100 TYR A N 1
ATOM 809 C CA . TYR A 1 100 ? 10.202 -2.083 4.979 1.00 94.25 100 TYR A CA 1
ATOM 810 C C . TYR A 1 100 ? 11.190 -0.919 5.043 1.00 94.25 100 TYR A C 1
ATOM 812 O O . TYR A 1 100 ? 11.793 -0.534 4.041 1.00 94.25 100 TYR A O 1
ATOM 820 N N . SER A 1 101 ? 11.332 -0.332 6.230 1.00 89.12 101 SER A N 1
ATOM 821 C CA . SER A 1 101 ? 12.392 0.636 6.506 1.00 89.12 101 SER A CA 1
ATOM 822 C C . SER A 1 101 ? 13.663 -0.076 6.967 1.00 89.12 101 SER A C 1
ATOM 824 O O . SER A 1 101 ? 13.616 -1.232 7.387 1.00 89.12 101 SER A O 1
ATOM 826 N N . GLU A 1 102 ? 14.788 0.641 6.991 1.00 84.56 102 GLU A N 1
ATOM 827 C CA . GLU A 1 102 ? 16.052 0.144 7.565 1.00 84.56 102 GLU A CA 1
ATOM 828 C C . GLU A 1 102 ? 15.908 -0.300 9.034 1.00 84.56 102 GLU A C 1
ATOM 830 O O . GLU A 1 102 ? 16.613 -1.194 9.493 1.00 84.56 102 GLU A O 1
ATOM 835 N N . ASN A 1 103 ? 14.943 0.273 9.762 1.00 86.12 103 ASN A N 1
ATOM 836 C CA . ASN A 1 103 ? 14.641 -0.067 11.155 1.00 86.12 103 ASN A CA 1
ATOM 837 C C . ASN A 1 103 ? 13.573 -1.169 11.292 1.00 86.12 103 ASN A C 1
ATOM 839 O O . ASN A 1 103 ? 12.966 -1.302 12.354 1.00 86.12 103 ASN A O 1
ATOM 843 N N . ASN A 1 104 ? 13.298 -1.931 10.227 1.00 78.75 104 ASN A N 1
ATOM 844 C CA . ASN A 1 104 ? 12.270 -2.977 10.168 1.00 78.75 104 ASN A CA 1
ATOM 845 C C . ASN A 1 104 ? 10.837 -2.491 10.462 1.00 78.75 104 ASN A C 1
ATOM 847 O O . ASN A 1 104 ? 9.979 -3.285 10.854 1.00 78.75 104 ASN A O 1
ATOM 851 N N . LEU A 1 105 ? 10.542 -1.200 10.265 1.00 87.88 105 LEU A N 1
ATOM 852 C CA . LEU A 1 105 ? 9.152 -0.738 10.273 1.00 87.88 105 LEU A CA 1
ATOM 853 C C . LEU A 1 105 ? 8.471 -1.225 8.997 1.00 87.88 105 LEU A C 1
ATOM 855 O O . LEU A 1 105 ? 9.046 -1.118 7.919 1.00 87.88 105 LEU A O 1
ATOM 859 N N . GLU A 1 106 ? 7.240 -1.716 9.109 1.00 93.25 106 GLU A N 1
ATOM 860 C CA . GLU A 1 106 ? 6.440 -2.172 7.973 1.00 93.25 106 GLU A CA 1
ATOM 861 C C . GLU A 1 106 ? 5.330 -1.158 7.670 1.00 93.25 106 GLU A C 1
ATOM 863 O O . GLU A 1 106 ? 4.585 -0.753 8.560 1.00 93.25 106 GLU A O 1
ATOM 868 N N . THR A 1 107 ? 5.182 -0.778 6.400 1.00 93.94 107 THR A N 1
ATOM 869 C CA . THR A 1 107 ? 3.996 -0.072 5.897 1.00 93.94 107 THR A CA 1
ATOM 870 C C . THR A 1 107 ? 3.301 -0.938 4.852 1.00 93.94 107 THR A C 1
ATOM 872 O O . THR A 1 107 ? 3.933 -1.373 3.889 1.00 93.94 107 THR A O 1
ATOM 875 N N . LYS A 1 108 ? 1.996 -1.176 5.014 1.00 95.44 108 LYS A N 1
ATOM 876 C CA . LYS A 1 108 ? 1.199 -2.006 4.097 1.00 95.44 108 LYS A CA 1
ATOM 877 C C . LYS A 1 108 ? 0.371 -1.151 3.155 1.00 95.44 108 LYS A C 1
ATOM 879 O O . LYS A 1 108 ? -0.141 -0.108 3.548 1.00 95.44 108 LYS A O 1
ATOM 884 N N . PHE A 1 109 ? 0.196 -1.635 1.935 1.00 95.56 109 PHE A N 1
ATOM 885 C CA . PHE A 1 109 ? -0.575 -0.988 0.887 1.00 95.56 109 PHE A CA 1
ATOM 886 C C . PHE A 1 109 ? -1.531 -1.976 0.222 1.00 95.56 109 PHE A C 1
ATOM 888 O O . PHE A 1 109 ? -1.165 -3.127 -0.034 1.00 95.56 109 PHE A O 1
ATOM 895 N N . TYR A 1 110 ? -2.737 -1.510 -0.099 1.00 94.12 110 TYR A N 1
ATOM 896 C CA . TYR A 1 110 ? -3.816 -2.318 -0.665 1.00 94.12 110 TYR A CA 1
ATOM 897 C C . TYR A 1 110 ? -4.591 -1.556 -1.731 1.00 94.12 110 TYR A C 1
ATOM 899 O O . TYR A 1 110 ? -4.798 -0.350 -1.628 1.00 94.12 110 TYR A O 1
ATOM 907 N N . THR A 1 111 ? -5.110 -2.278 -2.715 1.00 89.31 111 THR A N 1
ATOM 908 C CA . THR A 1 111 ? -6.134 -1.748 -3.617 1.00 89.31 111 THR A CA 1
ATOM 909 C C . THR A 1 111 ? -7.496 -1.905 -2.946 1.00 89.31 111 THR A C 1
ATOM 911 O O . THR A 1 111 ? -7.950 -3.027 -2.730 1.00 89.31 111 THR A O 1
ATOM 914 N N . ILE A 1 112 ? -8.130 -0.789 -2.579 1.00 86.31 112 ILE A N 1
ATOM 915 C CA . ILE A 1 112 ? -9.434 -0.778 -1.880 1.00 86.31 112 ILE A CA 1
ATOM 916 C C . ILE A 1 112 ? -10.563 -0.167 -2.722 1.00 86.31 112 ILE A C 1
ATOM 918 O O . ILE A 1 112 ? -11.719 -0.232 -2.321 1.00 86.31 112 ILE A O 1
ATOM 922 N N . LYS A 1 113 ? -10.237 0.428 -3.874 1.00 80.50 113 LYS A N 1
ATOM 923 C CA . LYS A 1 113 ? -11.181 0.995 -4.846 1.00 80.50 113 LYS A CA 1
ATOM 924 C C . LYS A 1 113 ? -10.841 0.496 -6.247 1.00 80.50 113 LYS A C 1
ATOM 926 O O . LYS A 1 113 ? -9.683 0.193 -6.525 1.00 80.50 113 LYS A O 1
ATOM 931 N N . ASP A 1 114 ? -11.826 0.529 -7.138 1.00 80.44 114 ASP A N 1
ATOM 932 C CA . ASP A 1 114 ? -11.683 0.172 -8.559 1.00 80.44 114 ASP A CA 1
ATOM 933 C C . ASP A 1 114 ? -11.038 1.303 -9.384 1.00 80.44 114 ASP A C 1
ATOM 935 O O . ASP A 1 114 ? -11.512 1.677 -10.452 1.00 80.44 114 ASP A O 1
ATOM 939 N N . ASN A 1 115 ? -9.982 1.920 -8.851 1.00 84.25 115 ASN A N 1
ATOM 940 C CA . ASN A 1 115 ? -9.235 2.996 -9.508 1.00 84.25 115 ASN A CA 1
ATOM 941 C C . ASN A 1 115 ? -7.742 2.682 -9.650 1.00 84.25 115 ASN A C 1
ATOM 943 O O . ASN A 1 115 ? -6.950 3.584 -9.915 1.00 84.25 115 ASN A O 1
ATOM 947 N N . ASP A 1 116 ? -7.361 1.429 -9.404 1.00 85.50 116 ASP A N 1
ATOM 948 C CA . ASP A 1 116 ? -5.993 0.923 -9.465 1.00 85.50 116 ASP A CA 1
ATOM 949 C C . ASP A 1 116 ? -4.980 1.646 -8.561 1.00 85.50 116 ASP A C 1
ATOM 951 O O . ASP A 1 116 ? -3.792 1.348 -8.607 1.00 85.50 116 ASP A O 1
ATOM 955 N N . VAL A 1 117 ? -5.396 2.538 -7.662 1.00 91.19 117 VAL A N 1
ATOM 956 C CA . VAL A 1 117 ? -4.485 3.169 -6.697 1.00 91.19 117 VAL A CA 1
ATOM 957 C C . VAL A 1 117 ? -4.260 2.228 -5.515 1.00 91.19 117 VAL A C 1
ATOM 959 O O . VAL A 1 117 ? -5.206 1.648 -4.976 1.00 91.19 117 VAL A O 1
ATOM 962 N N . MET A 1 118 ? -3.007 2.090 -5.074 1.00 92.69 118 MET A N 1
ATOM 963 C CA . MET A 1 118 ? -2.696 1.428 -3.810 1.00 92.69 118 MET A CA 1
ATOM 964 C C . MET A 1 118 ? -2.735 2.432 -2.660 1.00 92.69 118 MET A C 1
ATOM 966 O O . MET A 1 118 ? -2.043 3.449 -2.676 1.00 92.69 118 MET A O 1
ATOM 970 N N . TYR A 1 119 ? -3.532 2.119 -1.649 1.00 92.38 119 TYR A N 1
ATOM 971 C CA . TYR A 1 119 ? -3.754 2.928 -0.464 1.00 92.38 119 TYR A CA 1
ATOM 972 C C . TYR A 1 119 ? -2.994 2.352 0.720 1.00 92.38 119 TYR A C 1
ATOM 974 O O . TYR A 1 119 ? -2.994 1.140 0.940 1.00 92.38 119 TYR A O 1
ATOM 982 N N . ARG A 1 120 ? -2.360 3.228 1.487 1.00 92.94 120 ARG A N 1
ATOM 983 C CA . ARG A 1 120 ? -1.578 2.882 2.667 1.00 92.94 120 ARG A CA 1
ATOM 984 C C . ARG A 1 120 ? -2.498 2.552 3.835 1.00 92.94 120 ARG A C 1
ATOM 986 O O . ARG A 1 120 ? -3.375 3.345 4.150 1.00 92.94 120 ARG A O 1
ATOM 993 N N . GLU A 1 121 ? -2.280 1.423 4.498 1.00 92.06 121 GLU A N 1
ATOM 994 C CA . GLU A 1 121 ? -2.902 1.080 5.781 1.00 92.06 121 GLU A CA 1
ATOM 995 C C . GLU A 1 121 ? -2.279 1.949 6.880 1.00 92.06 121 GLU A C 1
ATOM 997 O O . GLU A 1 121 ? -1.076 1.871 7.127 1.00 92.06 121 GLU A O 1
ATOM 1002 N N . VAL A 1 122 ? -3.087 2.796 7.520 1.00 88.12 122 VAL A N 1
ATOM 1003 C CA . VAL A 1 122 ? -2.624 3.713 8.581 1.00 88.12 122 VAL A CA 1
ATOM 1004 C C . VAL A 1 122 ? -3.020 3.237 9.973 1.00 88.12 122 VAL A C 1
ATOM 1006 O O . VAL A 1 122 ? -2.328 3.512 10.950 1.00 88.12 122 VAL A O 1
ATOM 1009 N N . TYR A 1 123 ? -4.138 2.520 10.074 1.00 84.88 123 TYR A N 1
ATOM 1010 C CA . TYR A 1 123 ? -4.638 1.988 11.331 1.00 84.88 123 TYR A CA 1
ATOM 1011 C C . TYR A 1 123 ? -5.474 0.740 11.078 1.00 84.88 123 TYR A C 1
ATOM 1013 O O . TYR A 1 123 ? -6.227 0.669 10.108 1.00 84.88 123 TYR A O 1
ATOM 1021 N N . LYS A 1 124 ? -5.360 -0.231 11.980 1.00 84.81 124 LYS A N 1
ATOM 1022 C CA . LYS A 1 124 ? -6.126 -1.470 11.947 1.00 84.81 124 LYS A CA 1
ATOM 1023 C C . LYS A 1 124 ? -6.560 -1.831 13.366 1.00 84.81 124 LYS A C 1
ATOM 1025 O O . LYS A 1 124 ? -5.721 -2.130 14.213 1.00 84.81 124 LYS A O 1
ATOM 1030 N N . LYS A 1 125 ? -7.869 -1.818 13.619 1.00 79.19 125 LYS A N 1
ATOM 1031 C CA . LYS A 1 125 ? -8.499 -2.340 14.839 1.00 79.19 125 LYS A CA 1
ATOM 1032 C C . LYS A 1 125 ? -9.140 -3.674 14.483 1.00 79.19 125 LYS A C 1
ATOM 1034 O O . LYS A 1 125 ? -10.266 -3.725 13.990 1.00 79.19 125 LYS A O 1
ATOM 1039 N N . ASN A 1 126 ? -8.393 -4.753 14.711 1.00 79.56 126 ASN A N 1
ATOM 1040 C CA . ASN A 1 126 ? -8.762 -6.112 14.301 1.00 79.56 126 ASN A CA 1
ATOM 1041 C C . ASN A 1 126 ? -9.033 -6.197 12.784 1.00 79.56 126 ASN A C 1
ATOM 1043 O O . ASN A 1 126 ? -8.462 -5.434 12.010 1.00 79.56 126 ASN A O 1
ATOM 1047 N N . GLU A 1 127 ? -9.844 -7.149 12.324 1.00 76.81 127 GLU A N 1
ATOM 1048 C CA . GLU A 1 127 ? -10.233 -7.245 10.905 1.00 76.81 127 GLU A CA 1
ATOM 1049 C C . GLU A 1 127 ? -11.454 -6.389 10.548 1.00 76.81 127 GLU A C 1
ATOM 1051 O O . GLU A 1 127 ? -11.779 -6.245 9.373 1.00 76.81 127 GLU A O 1
ATOM 1056 N N . GLU A 1 128 ? -12.106 -5.799 11.550 1.00 77.12 128 GLU A N 1
ATOM 1057 C CA . GLU A 1 128 ? -13.374 -5.093 11.378 1.00 77.12 128 GLU A CA 1
ATOM 1058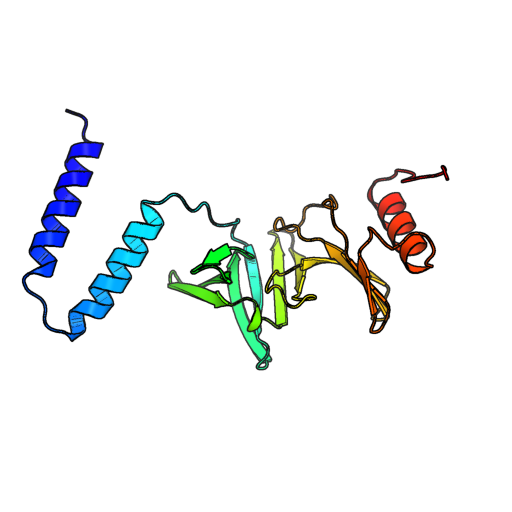 C C . GLU A 1 128 ? -13.186 -3.655 10.905 1.00 77.12 128 GLU A C 1
ATOM 1060 O O . GLU A 1 128 ? -13.935 -3.214 10.040 1.00 77.12 128 GLU A O 1
ATOM 1065 N N . ILE A 1 129 ? -12.198 -2.932 11.447 1.00 81.50 129 ILE A N 1
ATOM 1066 C CA . ILE A 1 129 ? -11.985 -1.516 11.132 1.00 81.50 129 ILE A CA 1
ATOM 1067 C C . ILE A 1 129 ? -10.556 -1.319 10.641 1.00 81.50 129 ILE A C 1
ATOM 1069 O O . ILE A 1 129 ? -9.594 -1.438 11.404 1.00 81.50 129 ILE A O 1
ATOM 1073 N N . ILE A 1 130 ? -10.422 -0.977 9.362 1.00 87.62 130 ILE A N 1
ATOM 1074 C CA . ILE A 1 130 ? -9.139 -0.649 8.738 1.00 87.62 130 ILE A CA 1
ATOM 1075 C C . ILE A 1 130 ? -9.235 0.735 8.116 1.00 87.62 130 ILE A C 1
ATOM 1077 O O . ILE A 1 130 ? -10.178 1.045 7.392 1.00 87.62 130 ILE A O 1
ATOM 1081 N N . VAL A 1 131 ? -8.249 1.571 8.398 1.00 85.62 131 VAL A N 1
ATOM 1082 C CA . VAL A 1 131 ? -8.163 2.933 7.892 1.00 85.62 131 VAL A CA 1
ATOM 1083 C C . VAL A 1 131 ? -7.041 3.002 6.872 1.00 85.62 131 VAL A C 1
ATOM 1085 O O . VAL A 1 131 ? -5.942 2.490 7.105 1.00 85.62 131 VAL A O 1
ATOM 1088 N N . PHE A 1 132 ? -7.317 3.679 5.764 1.00 89.00 132 PHE A N 1
ATOM 1089 C CA . PHE A 1 132 ? -6.394 3.857 4.662 1.00 89.00 132 PHE A CA 1
ATOM 1090 C C . PHE A 1 132 ? -6.258 5.320 4.249 1.00 89.00 132 PHE A C 1
ATOM 1092 O O . PHE A 1 132 ? -7.223 6.074 4.334 1.00 89.00 132 PHE A O 1
ATOM 1099 N N . ASP A 1 133 ? -5.101 5.706 3.718 1.00 86.94 133 ASP A N 1
ATOM 1100 C CA . ASP A 1 133 ? -4.919 6.978 3.010 1.00 86.94 133 ASP A CA 1
ATOM 1101 C C . ASP A 1 133 ? -4.224 6.780 1.655 1.00 86.94 133 ASP A C 1
ATOM 1103 O O . ASP A 1 133 ? -3.746 5.692 1.333 1.00 86.94 133 ASP A O 1
ATOM 1107 N N . SER A 1 134 ? -4.215 7.809 0.806 1.00 84.50 134 SER A N 1
ATOM 1108 C CA . SER A 1 134 ? -3.598 7.727 -0.529 1.00 84.50 134 SER A CA 1
ATOM 1109 C C . SER A 1 134 ? -2.100 8.079 -0.554 1.00 84.50 134 SER A C 1
ATOM 1111 O O . SER A 1 134 ? -1.586 8.441 -1.612 1.00 84.50 134 SER A O 1
ATOM 1113 N N . SER A 1 135 ? -1.408 8.100 0.597 1.00 84.12 135 SER A N 1
ATOM 1114 C CA . SER A 1 135 ? -0.012 8.548 0.645 1.00 84.12 135 SER A CA 1
ATOM 1115 C C . SER A 1 135 ? 0.873 7.536 -0.061 1.00 84.12 135 SER A C 1
ATOM 1117 O O . SER A 1 135 ? 0.759 6.339 0.166 1.00 84.12 135 SER A O 1
ATOM 1119 N N . ASN A 1 136 ? 1.788 8.018 -0.896 1.00 75.19 136 ASN A N 1
ATOM 1120 C CA . ASN A 1 136 ? 2.846 7.219 -1.513 1.00 75.19 136 ASN A CA 1
ATOM 1121 C C . ASN A 1 136 ? 4.140 7.206 -0.680 1.00 75.19 136 ASN A C 1
ATOM 1123 O O . ASN A 1 136 ? 5.121 6.592 -1.091 1.00 75.19 136 ASN A O 1
ATOM 1127 N N . LYS A 1 137 ? 4.159 7.885 0.473 1.00 80.81 137 LYS A N 1
ATOM 1128 C CA . LYS A 1 137 ? 5.312 7.951 1.374 1.00 80.81 137 LYS A CA 1
ATOM 1129 C C . LYS A 1 137 ? 5.129 6.943 2.513 1.00 80.81 137 LYS A C 1
ATOM 1131 O O . LYS A 1 137 ? 4.313 7.182 3.414 1.00 80.81 137 LYS A O 1
ATOM 1136 N N . PRO A 1 138 ? 5.833 5.796 2.497 1.00 80.31 138 PRO A N 1
ATOM 1137 C CA . PRO A 1 138 ? 5.796 4.877 3.625 1.00 80.31 138 PRO A CA 1
ATOM 1138 C C . PRO A 1 138 ? 6.455 5.517 4.850 1.00 80.31 138 PRO A C 1
ATOM 1140 O O . PRO A 1 138 ? 7.227 6.467 4.730 1.00 80.31 138 PRO A O 1
ATOM 1143 N N . PHE A 1 139 ? 6.112 5.018 6.039 1.00 78.44 139 PHE A N 1
ATOM 1144 C CA . PHE A 1 139 ? 6.659 5.475 7.329 1.00 78.44 139 PHE A CA 1
ATOM 1145 C C . PHE A 1 139 ? 6.384 6.948 7.694 1.00 78.44 139 PHE A C 1
ATOM 1147 O O . PHE A 1 139 ? 6.824 7.417 8.741 1.00 78.44 139 PHE A O 1
ATOM 1154 N N . GLU A 1 140 ? 5.644 7.698 6.870 1.00 72.12 140 GLU A N 1
ATOM 1155 C CA . GLU A 1 140 ? 5.219 9.050 7.221 1.00 72.12 140 GLU A CA 1
ATOM 1156 C C . GLU A 1 140 ? 4.009 9.001 8.159 1.00 72.12 140 GLU A C 1
ATOM 1158 O O . GLU A 1 140 ? 2.916 8.601 7.768 1.00 72.12 140 GLU A O 1
ATOM 1163 N N . ASN A 1 141 ? 4.167 9.487 9.387 1.00 63.38 141 ASN A N 1
ATOM 1164 C CA . ASN A 1 141 ? 3.086 9.464 10.374 1.00 63.38 141 ASN A CA 1
ATOM 1165 C C . ASN A 1 141 ? 1.968 10.477 10.097 1.00 63.38 141 ASN A C 1
ATOM 1167 O O . ASN A 1 141 ? 0.978 10.489 10.814 1.00 63.38 141 ASN A O 1
ATOM 1171 N N . ARG A 1 142 ? 2.080 11.338 9.082 1.00 67.62 142 ARG A N 1
ATOM 1172 C CA . ARG A 1 142 ? 1.028 12.305 8.748 1.00 67.62 142 ARG A CA 1
ATOM 1173 C C . ARG A 1 142 ? -0.030 11.645 7.873 1.00 67.62 142 ARG A C 1
ATOM 1175 O O . ARG A 1 142 ? 0.299 10.993 6.883 1.00 67.62 142 ARG A O 1
ATOM 1182 N N . LEU A 1 143 ? -1.295 11.838 8.245 1.00 68.12 143 LEU A N 1
ATOM 1183 C CA . LEU A 1 143 ? -2.417 11.517 7.367 1.00 68.12 143 LEU A CA 1
ATOM 1184 C C . LEU A 1 143 ? -2.435 12.515 6.218 1.00 68.12 143 LEU A C 1
ATOM 1186 O O . LEU A 1 143 ? -2.233 13.713 6.431 1.00 68.12 143 LEU A O 1
ATOM 1190 N N . ILE A 1 144 ? -2.721 12.026 5.021 1.00 68.81 144 ILE A N 1
ATOM 1191 C CA . ILE A 1 144 ? -3.026 12.903 3.895 1.00 68.81 144 ILE A CA 1
ATOM 1192 C C . ILE A 1 144 ? -4.542 13.065 3.709 1.00 68.81 144 ILE A C 1
ATOM 1194 O O . ILE A 1 144 ? -5.332 12.335 4.299 1.00 68.81 144 ILE A O 1
ATOM 1198 N N . SER A 1 145 ? -4.943 14.064 2.917 1.00 59.75 145 SER A N 1
ATOM 1199 C CA . SER A 1 145 ? -6.277 14.690 2.963 1.00 59.75 145 SER A CA 1
ATOM 1200 C C . SER A 1 145 ? -7.480 13.748 2.885 1.00 59.75 145 SER A C 1
ATOM 1202 O O . SER A 1 145 ? -8.484 14.008 3.541 1.00 59.75 145 SER A O 1
ATOM 1204 N N . THR A 1 146 ? -7.412 12.683 2.086 1.00 70.00 146 THR A N 1
ATOM 1205 C CA . THR A 1 146 ? -8.523 11.737 1.945 1.00 70.00 146 THR A CA 1
ATOM 1206 C C . THR A 1 146 ? -8.190 10.448 2.665 1.00 70.00 146 THR A C 1
ATOM 1208 O O . THR A 1 146 ? -7.222 9.766 2.321 1.00 70.00 146 THR A O 1
ATOM 1211 N N . VAL A 1 147 ? -9.034 10.110 3.634 1.00 79.50 147 VAL A N 1
ATOM 1212 C CA . VAL A 1 147 ? -8.946 8.873 4.394 1.00 79.50 147 VAL A CA 1
ATOM 1213 C C . VAL A 1 147 ? -10.160 8.006 4.059 1.00 79.50 147 VAL A C 1
ATOM 1215 O O . VAL A 1 147 ? -11.278 8.491 3.872 1.00 79.50 147 VAL A O 1
ATOM 1218 N N . PHE A 1 148 ? -9.932 6.705 3.959 1.00 82.75 148 PHE A N 1
ATOM 1219 C CA . PHE A 1 148 ? -10.965 5.702 3.751 1.00 82.75 148 PHE A CA 1
ATOM 1220 C C . PHE A 1 148 ? -11.029 4.798 4.969 1.00 82.75 148 PHE A C 1
ATOM 1222 O O . PHE A 1 148 ? -9.997 4.375 5.483 1.00 82.75 148 PHE A O 1
ATOM 1229 N N . VAL A 1 149 ? -12.235 4.479 5.417 1.00 82.75 149 VAL A N 1
ATOM 1230 C CA . VAL A 1 149 ? -12.458 3.563 6.532 1.00 82.75 149 VAL A CA 1
ATOM 1231 C C . VAL A 1 149 ? -13.232 2.371 6.010 1.00 82.75 149 VAL A C 1
ATOM 1233 O O . VAL A 1 149 ? -14.374 2.509 5.579 1.00 82.75 149 VAL A O 1
ATOM 1236 N N . LYS A 1 150 ? -12.595 1.204 6.018 1.00 83.00 150 LYS A N 1
ATOM 1237 C CA . LYS A 1 150 ? -13.267 -0.070 5.804 1.00 83.00 150 LYS A CA 1
ATOM 1238 C C . LYS A 1 150 ? -13.823 -0.537 7.143 1.00 83.00 150 LYS A C 1
ATOM 1240 O O . LYS A 1 150 ? -13.043 -0.811 8.050 1.00 83.00 150 LYS A O 1
ATOM 1245 N N . ASP A 1 151 ? -15.144 -0.595 7.239 1.00 81.31 151 ASP A N 1
ATOM 1246 C CA . ASP A 1 151 ? -15.905 -1.102 8.380 1.00 81.31 151 ASP A CA 1
ATOM 1247 C C . ASP A 1 151 ? -16.684 -2.338 7.919 1.00 81.31 151 ASP A C 1
ATOM 1249 O O . ASP A 1 151 ? -17.649 -2.233 7.152 1.00 81.31 151 ASP A O 1
ATOM 1253 N N . LYS A 1 152 ? -16.205 -3.521 8.314 1.00 80.44 152 LYS A N 1
ATOM 1254 C CA . LYS A 1 152 ? -16.661 -4.818 7.789 1.00 80.44 152 LYS A CA 1
ATOM 1255 C C . LYS A 1 152 ? -16.558 -4.841 6.253 1.00 80.44 152 LYS A C 1
ATOM 1257 O O . LYS A 1 152 ? -15.453 -4.771 5.710 1.00 80.44 152 LYS A O 1
ATOM 1262 N N . ASP A 1 153 ? -17.691 -4.887 5.554 1.00 78.38 153 ASP A N 1
ATOM 1263 C CA . ASP A 1 153 ? -17.771 -4.910 4.087 1.00 78.38 153 ASP A CA 1
ATOM 1264 C C . ASP A 1 153 ? -18.041 -3.531 3.468 1.00 78.38 153 ASP A C 1
ATOM 1266 O O . ASP A 1 153 ? -18.127 -3.399 2.248 1.00 78.38 153 ASP A O 1
ATOM 1270 N N . THR A 1 154 ? -18.163 -2.484 4.289 1.00 79.94 154 THR A N 1
ATOM 1271 C CA . THR A 1 154 ? -18.472 -1.130 3.819 1.00 79.94 154 THR A CA 1
ATOM 1272 C C . THR A 1 154 ? -17.208 -0.283 3.763 1.00 79.94 154 THR A C 1
ATOM 1274 O O . THR A 1 154 ? -16.485 -0.165 4.750 1.00 79.94 154 THR A O 1
ATOM 1277 N N . LEU A 1 155 ? -16.951 0.349 2.617 1.00 81.50 155 LEU A N 1
ATOM 1278 C CA . LEU A 1 155 ? -15.896 1.349 2.473 1.00 81.50 155 LEU A CA 1
ATOM 1279 C C . LEU A 1 155 ? -16.497 2.753 2.571 1.00 81.50 155 LEU A C 1
ATOM 1281 O O . LEU A 1 155 ? -17.309 3.142 1.735 1.00 81.50 155 LEU A O 1
ATOM 1285 N N . ILE A 1 156 ? -16.073 3.522 3.569 1.00 78.75 156 ILE A N 1
ATOM 1286 C CA . ILE A 1 156 ? -16.595 4.860 3.849 1.00 78.75 156 ILE A CA 1
ATOM 1287 C C . ILE A 1 156 ? -15.507 5.899 3.567 1.00 78.75 156 ILE A C 1
ATOM 1289 O O . ILE A 1 156 ? -14.387 5.793 4.067 1.00 78.75 156 ILE A O 1
ATOM 1293 N N . ASN A 1 157 ? -15.828 6.914 2.765 1.00 72.38 157 ASN A N 1
ATOM 1294 C CA . ASN A 1 157 ? -14.967 8.079 2.559 1.00 72.38 157 ASN A CA 1
ATOM 1295 C C . ASN A 1 157 ? -15.166 9.069 3.716 1.00 72.38 157 ASN A C 1
ATOM 1297 O O . ASN A 1 157 ? -16.306 9.374 4.064 1.00 72.38 157 ASN A O 1
ATOM 1301 N N . THR A 1 158 ? -14.083 9.615 4.283 1.00 68.25 158 THR A N 1
ATOM 1302 C CA . THR A 1 158 ? -14.162 10.598 5.377 1.00 68.25 158 THR A CA 1
ATOM 1303 C C . THR A 1 158 ? -14.971 11.860 5.063 1.00 68.25 158 THR A C 1
ATOM 1305 O O . THR A 1 158 ? -15.377 12.548 5.998 1.00 68.25 158 THR A O 1
ATOM 1308 N N . PHE A 1 159 ? -15.243 12.170 3.790 1.00 61.34 159 PHE A N 1
ATOM 1309 C CA . PHE A 1 159 ? -16.118 13.289 3.417 1.00 61.34 159 PHE A CA 1
ATOM 1310 C C . PHE A 1 159 ? -17.589 13.072 3.839 1.00 61.34 159 PHE A C 1
ATOM 1312 O O . PHE A 1 159 ? -18.235 14.015 4.292 1.00 61.34 159 PHE A O 1
ATOM 1319 N N . ASP A 1 160 ? -18.074 11.823 3.819 1.00 52.34 160 ASP A N 1
ATOM 1320 C CA . ASP A 1 160 ? -19.473 11.446 4.118 1.00 52.34 160 ASP A CA 1
ATOM 1321 C C . ASP A 1 160 ? -19.655 10.889 5.549 1.00 52.34 160 ASP A C 1
ATOM 1323 O O . ASP A 1 160 ? -20.675 10.309 5.914 1.00 52.34 160 ASP A O 1
ATOM 1327 N N . PHE A 1 161 ? -18.635 11.037 6.393 1.00 51.41 161 PHE A N 1
ATOM 1328 C CA . PHE A 1 161 ? -18.379 10.177 7.555 1.00 51.41 161 PHE A CA 1
ATOM 1329 C C . PHE A 1 161 ? -18.906 10.707 8.899 1.00 51.41 161 PHE A C 1
ATOM 1331 O O . PHE A 1 161 ? -18.463 10.281 9.967 1.00 51.41 161 PHE A O 1
ATOM 1338 N N . TRP A 1 162 ? -19.816 11.681 8.897 1.00 52.22 162 TRP A N 1
ATOM 1339 C CA . TRP A 1 162 ? -19.999 12.562 10.055 1.00 52.22 162 TRP A CA 1
ATOM 1340 C C . TRP A 1 162 ? -20.567 11.927 11.342 1.00 52.22 162 TRP A C 1
ATOM 1342 O O . TRP A 1 162 ? -20.476 12.583 12.380 1.00 52.22 162 TRP A O 1
ATOM 1352 N N . THR A 1 163 ? -21.027 10.668 11.355 1.00 54.19 163 THR A N 1
ATOM 1353 C CA . THR A 1 163 ? -21.802 10.105 12.487 1.00 54.19 163 THR A CA 1
ATOM 1354 C C . THR A 1 163 ? -21.437 8.685 12.974 1.00 54.19 163 THR A C 1
ATOM 1356 O O . THR A 1 163 ? -22.157 8.145 13.812 1.00 54.19 163 THR A O 1
ATOM 1359 N N . SER A 1 164 ? -20.335 8.056 12.537 1.00 65.38 164 SER A N 1
ATOM 1360 C CA . SER A 1 164 ? -20.048 6.635 12.860 1.00 65.38 164 SER A CA 1
ATOM 1361 C C . SER A 1 164 ? -19.138 6.393 14.086 1.00 65.38 164 SER A C 1
ATOM 1363 O O . SER A 1 164 ? -18.386 7.266 14.523 1.00 65.38 164 SER A O 1
ATOM 1365 N N . SER A 1 165 ? -19.165 5.174 14.648 1.00 70.25 165 SER A N 1
ATOM 1366 C CA . SER A 1 165 ? -18.234 4.703 15.697 1.00 70.25 165 SER A CA 1
ATOM 1367 C C . SER A 1 165 ? -16.787 4.652 15.208 1.00 70.25 165 SER A C 1
ATOM 1369 O O . SER A 1 165 ? -15.872 5.072 15.915 1.00 70.25 165 SER A O 1
ATOM 1371 N N . SER A 1 166 ? -16.594 4.226 13.965 1.00 71.56 166 SER A N 1
ATOM 1372 C CA . SER A 1 166 ? -15.288 4.100 13.316 1.00 71.56 166 SER A CA 1
ATOM 1373 C C . SER A 1 166 ? -14.595 5.465 13.170 1.00 71.56 166 SER A C 1
ATOM 1375 O O . SER A 1 166 ? -13.367 5.551 13.175 1.00 71.56 166 SER A O 1
ATOM 1377 N N . LYS A 1 167 ? -15.368 6.565 13.165 1.00 74.62 167 LYS A N 1
ATOM 1378 C CA . LYS A 1 167 ? -14.844 7.936 13.271 1.00 74.62 167 LYS A CA 1
ATOM 1379 C C . LYS A 1 167 ? -14.212 8.223 14.614 1.00 74.62 167 LYS A C 1
ATOM 1381 O O . LYS A 1 167 ? -13.127 8.796 14.662 1.00 74.62 167 LYS A O 1
ATOM 1386 N N . LYS A 1 168 ? -14.885 7.840 15.698 1.00 74.62 168 LYS A N 1
ATOM 1387 C CA . LYS A 1 168 ? -14.361 8.027 17.053 1.00 74.62 168 LYS A CA 1
ATOM 1388 C C . LYS A 1 168 ? -13.067 7.241 17.228 1.00 74.62 168 LYS A C 1
ATOM 1390 O O . LYS A 1 168 ? -12.116 7.783 17.771 1.00 74.62 168 LYS A O 1
ATOM 1395 N N . ASP A 1 169 ? -13.007 6.020 16.700 1.00 75.94 169 ASP A N 1
ATOM 1396 C CA . ASP A 1 169 ? -11.787 5.208 16.719 1.00 75.94 169 ASP A CA 1
ATOM 1397 C C . ASP A 1 169 ? -10.630 5.878 15.960 1.00 75.94 169 ASP A C 1
ATOM 1399 O O . ASP A 1 1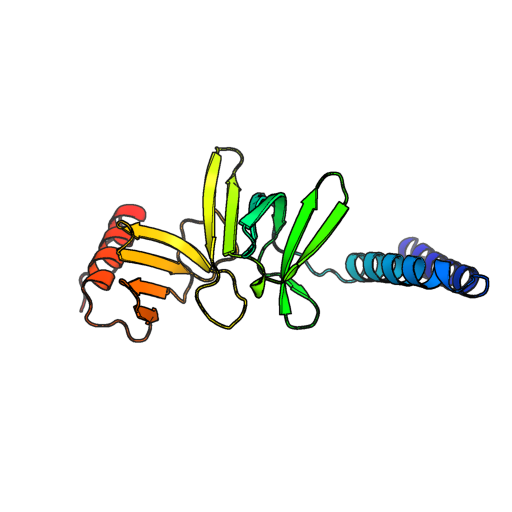69 ? -9.528 5.975 16.498 1.00 75.94 169 ASP A O 1
ATOM 1403 N N . LEU A 1 170 ? -10.883 6.418 14.762 1.00 76.75 170 LEU A N 1
ATOM 1404 C CA . LEU A 1 170 ? -9.876 7.165 14.001 1.00 76.75 170 LEU A CA 1
ATOM 1405 C C . LEU A 1 170 ? -9.419 8.439 14.729 1.00 76.75 170 LEU A C 1
ATOM 1407 O O . LEU A 1 170 ? -8.221 8.689 14.825 1.00 76.75 170 LEU A O 1
ATOM 1411 N N . ILE A 1 171 ? -10.350 9.235 15.259 1.00 75.12 171 ILE A N 1
ATOM 1412 C CA . ILE A 1 171 ? -10.025 10.456 16.013 1.00 75.12 171 ILE A CA 1
ATOM 1413 C C . ILE A 1 171 ? -9.197 10.110 17.251 1.00 75.12 171 ILE A C 1
ATOM 1415 O O . ILE A 1 171 ? -8.164 10.727 17.480 1.00 75.12 171 ILE A O 1
ATOM 1419 N N . ASN A 1 172 ? -9.597 9.092 18.014 1.00 76.12 172 ASN A N 1
ATOM 1420 C CA . ASN A 1 172 ? -8.850 8.638 19.184 1.00 76.12 172 ASN A CA 1
ATOM 1421 C C . ASN A 1 172 ? -7.441 8.170 18.803 1.00 76.12 172 ASN A C 1
ATOM 1423 O O . ASN A 1 172 ? -6.479 8.505 19.491 1.00 76.12 172 ASN A O 1
ATOM 1427 N N . TYR A 1 173 ? -7.300 7.438 17.694 1.00 78.06 173 TYR A N 1
ATOM 1428 C CA . TYR A 1 173 ? -5.995 7.047 17.167 1.00 78.06 173 TYR A CA 1
ATOM 1429 C C . TYR A 1 173 ? -5.125 8.267 16.824 1.00 78.06 173 TYR A C 1
ATOM 1431 O O . TYR A 1 173 ? -3.984 8.333 17.279 1.00 78.06 173 TYR A O 1
ATOM 1439 N N . ILE A 1 174 ? -5.657 9.243 16.078 1.00 75.44 174 ILE A N 1
ATOM 1440 C CA . ILE A 1 174 ? -4.930 10.475 15.723 1.00 75.44 174 ILE A CA 1
ATOM 1441 C C . ILE A 1 174 ? -4.514 11.219 16.991 1.00 75.44 174 ILE A C 1
ATOM 1443 O O . ILE A 1 174 ? -3.360 11.626 17.110 1.00 75.44 174 ILE A O 1
ATOM 1447 N N . ASN A 1 175 ? -5.431 11.344 17.952 1.00 74.06 175 ASN A N 1
ATOM 1448 C CA . ASN A 1 175 ? -5.180 12.071 19.186 1.00 74.06 175 ASN A CA 1
ATOM 1449 C C . ASN A 1 175 ? -4.052 11.443 19.999 1.00 74.06 175 ASN A C 1
ATOM 1451 O O . ASN A 1 175 ? -3.145 12.137 20.457 1.00 74.06 175 ASN A O 1
ATOM 1455 N N . ASN A 1 176 ? -4.083 10.116 20.123 1.00 78.50 176 ASN A N 1
ATOM 1456 C CA . ASN A 1 176 ? -3.053 9.358 20.820 1.00 78.50 176 ASN A CA 1
ATOM 1457 C C . ASN A 1 176 ? -1.700 9.428 20.101 1.00 78.50 176 ASN A C 1
ATOM 1459 O O . ASN A 1 176 ? -0.674 9.565 20.759 1.00 78.50 176 ASN A O 1
ATOM 1463 N N . ARG A 1 177 ? -1.685 9.335 18.765 1.00 76.75 177 ARG A N 1
ATOM 1464 C CA . ARG A 1 177 ? -0.453 9.366 17.960 1.00 76.75 177 ARG A CA 1
ATOM 1465 C C . ARG A 1 177 ? 0.236 10.725 18.017 1.00 76.75 177 ARG A C 1
ATOM 1467 O O . ARG A 1 177 ? 1.445 10.790 18.216 1.00 76.75 177 ARG A O 1
ATOM 1474 N N . ASP A 1 178 ? -0.526 11.791 17.798 1.00 73.50 178 ASP A N 1
ATOM 1475 C CA . ASP A 1 178 ? 0.018 13.141 17.640 1.00 73.50 178 ASP A CA 1
ATOM 1476 C C . ASP A 1 178 ? 0.119 13.887 18.980 1.00 73.50 178 ASP A C 1
ATOM 1478 O O . ASP A 1 178 ? 0.684 14.978 19.034 1.00 73.50 178 ASP A O 1
ATOM 1482 N N . GLY A 1 179 ? -0.425 13.323 20.067 1.00 68.19 179 GLY A N 1
ATOM 1483 C CA . GLY A 1 179 ? -0.503 13.990 21.369 1.00 68.19 179 GLY A CA 1
ATOM 1484 C C . GLY A 1 179 ? -1.393 15.237 21.341 1.00 68.19 179 GLY A C 1
ATOM 1485 O O . GLY A 1 179 ? -1.216 16.150 22.147 1.00 68.19 179 GLY A O 1
ATOM 1486 N N . VAL A 1 180 ? -2.328 15.304 20.390 1.00 66.38 180 VAL A N 1
ATOM 1487 C CA . VAL A 1 180 ? -3.223 16.448 20.167 1.00 66.38 180 VAL A CA 1
ATOM 1488 C C . VAL A 1 180 ? -4.674 16.030 20.359 1.00 66.38 180 VAL A C 1
ATOM 1490 O O . VAL A 1 180 ? -5.021 14.877 20.175 1.00 66.38 180 VAL A O 1
ATOM 1493 N N . ASN A 1 181 ? -5.565 16.967 20.666 1.00 61.56 181 ASN A N 1
ATOM 1494 C CA . ASN A 1 181 ? -7.004 16.718 20.593 1.00 61.56 181 ASN A CA 1
ATOM 1495 C C . ASN A 1 181 ? -7.522 17.215 19.240 1.00 61.56 181 ASN A C 1
ATOM 1497 O O . ASN A 1 181 ? -7.933 18.369 19.102 1.00 61.56 181 ASN A O 1
ATOM 1501 N N . TYR A 1 182 ? -7.479 16.346 18.231 1.00 55.22 182 TYR A N 1
ATOM 1502 C CA . TYR A 1 182 ? -8.091 16.504 16.914 1.00 55.22 182 TYR A CA 1
ATOM 1503 C C . TYR A 1 182 ? -9.627 16.550 17.083 1.00 55.22 182 TYR A C 1
ATOM 1505 O O . TYR A 1 182 ? -10.345 15.578 16.880 1.00 55.22 182 TYR A O 1
ATOM 1513 N N . ARG A 1 183 ? -10.101 17.734 17.501 1.00 51.56 183 ARG A N 1
ATOM 1514 C CA . ARG A 1 183 ? -11.477 18.201 17.764 1.00 51.56 183 ARG A CA 1
ATOM 1515 C C . ARG A 1 183 ? -12.152 17.758 19.071 1.00 51.56 183 ARG A C 1
ATOM 1517 O O . ARG A 1 183 ? -12.830 16.743 19.141 1.00 51.56 183 ARG A O 1
ATOM 1524 N N . ASN A 1 184 ? -12.116 18.682 20.035 1.00 38.94 184 ASN A N 1
ATOM 1525 C CA . ASN A 1 184 ? -13.138 18.882 21.072 1.00 38.94 184 ASN A CA 1
ATOM 1526 C C . ASN A 1 184 ? -14.090 20.046 20.685 1.00 38.94 184 ASN A C 1
ATOM 1528 O O . ASN A 1 184 ? -14.419 20.903 21.503 1.00 38.94 184 ASN A O 1
ATOM 1532 N N . ARG A 1 185 ? -14.437 20.157 19.396 1.00 41.97 185 ARG A N 1
ATOM 1533 C CA . ARG A 1 185 ? -15.391 21.148 18.873 1.00 41.97 185 ARG A CA 1
ATOM 1534 C C . ARG A 1 185 ? -16.004 20.622 17.576 1.00 41.97 185 ARG A C 1
ATOM 1536 O O . ARG A 1 185 ? -15.394 20.727 16.512 1.00 41.97 185 ARG A O 1
ATOM 1543 N N . ASP A 1 186 ? -17.083 19.871 17.739 1.00 37.84 186 ASP A N 1
ATOM 1544 C CA . ASP A 1 186 ? -18.438 20.237 17.306 1.00 37.84 186 ASP A CA 1
ATOM 1545 C C . ASP A 1 186 ? -19.425 19.573 18.279 1.00 37.84 186 ASP A C 1
ATOM 1547 O O . ASP A 1 186 ? -19.246 18.359 18.542 1.00 37.84 186 ASP A O 1
#

Sequence (186 aa):
MNLKYLFKYFSLLLTIILSINLNAQNKDDLINLNTILTNEINNNSYNSFFEGTITLKNGNILTGEISLNNIKNQEYSAIYKQNGDWQYIPNHKIKKASLYSENNLETKFYTIKDNDVMYREVYKKNEEIIVFDSSNKPFENRLISTVFVKDKDTLINTFDFWTSSSKKDLINYINNRDGVNYRNRD

Secondary structure (DSSP, 8-state):
--HHHHHHHHHHHHHHHHHTT--THHHHHHHHHHHHHHHHHTT--PPPPEEEEEEETTS-EEEEEEEEEEEETTEEEEEEEETTEEEEEEGGGEEEEEEE-TT--EEEEEE-STT-PEEEEEEEETTTEEEEE----TT--SPPS-EEEEETTEEEEGGG-TT-HHHHHHHHHHHHHHTS-S-S--